Protein AF-A0A8T2LCC9-F1 (afdb_monomer_lite)

Foldseek 3Di:
DDDDDDDDDPDDPDDDPPVLPVLLVVLVVLLVFDAQQAFLFDQPPATAGSVQLCCLPDQHAHDQSLLQRLLSVLQVVFPAHEAEDRAVCLQCLLQLNCPVVLPPDDDPGQWYWYWHDPPRATWIWIGGNVVLETATGGLQPPSVVSQVSNSVSVLVSCVSNVHPCSPPPHHYDYADADHADDRHQRSLLSSQQSNCCSVPVHRHPQDRDPVSSNVSSSVSSSSRSVNRPCSLCAARQPRDNDDDPVDPDFDWDAAPPPRGIHGPVSCVVPPDPDVHDHRPSRVRRD

Secondary structure (DSSP, 8-state):
---------S---S---GGGHHHHHHHHHHHHSPP---EEEEETTEEEEHHHHHTTSTTPPPPHHHHHHHHHHHHHH-SS-EEE--HHHHHHHHHT-GGGGTTPPPP--SEEEEEEESSS-EEEEEEETTTTEEEEE-TTS-GGGTHHHHHHHHHHHHHHTT-GGGGS--EEEE---PPP-SSS-HHHHHHHHHHHHHHHS--TT---SHHHHHHHHHHHHHHHHH--TTGGGS-TTT--SSS-TT-SS--EEE-TTT--EEEHHHHHTSS---S----HHHHHT-

Organism: Astyanax mexicanus (NCBI:txid7994)

InterPro domains:
  IPR001965 Zinc finger, PHD-type [SM00249] (234-283)
  IPR003653 Ulp1 protease family, C-terminal catalytic domain [PF02902] (95-207)
  IPR003653 Ulp1 protease family, C-terminal catalytic domain [PS50600] (46-197)
  IPR011011 Zinc finger, FYVE/PHD-type [SSF57903] (229-284)
  IPR013083 Zinc finger, RING/FYVE/PHD-type [G3DSA:3.30.40.10] (227-286)
  IPR019787 Zinc finger, PHD-finger [PF00628] (235-282)
  IPR019787 Zinc finger, PHD-finger [PS50016] (232-285)
  IPR038765 Papain-like cysteine peptidase superfamily [SSF54001] (29-226)

Sequence (286 aa):
MYGREAVFPSEVPVEVPVMLRSGLWSVMRLWSSKDNNQVEAVAGPYKLYDSSFRTLQGTEWVADEVIDAYLNHLIEQHKTPVYQLCAVVASSLAAGQFRCLRKMKFPVEDTWLCPVNTGGHWILVIVSMSRKILSIIDPMGNEGLYERKILRNWRNFLKMIGHQDHSAEWRTTVLKHNPQQDASSCGVLVLKFAEDFLSTGAIDNVQTTQAAISTARMGIACSLLERKGNAEDYCTVCSMLEGDGDKSMTEMVQCDVCSRWAHFECVQYSKEISANYHCRKCTVNK

Radius of gyration: 21.63 Å; chains: 1; bounding box: 61×33×60 Å

pLDDT: mean 88.19, std 16.66, range [25.8, 98.81]

Structure (mmCIF, N/CA/C/O backbone):
data_AF-A0A8T2LCC9-F1
#
_entry.id   AF-A0A8T2LCC9-F1
#
loop_
_atom_site.group_PDB
_atom_site.id
_atom_site.type_symbol
_atom_site.label_atom_id
_atom_site.label_alt_id
_atom_site.label_comp_id
_atom_site.label_asym_id
_atom_site.label_entity_id
_atom_site.label_seq_id
_atom_site.pdbx_PDB_ins_code
_atom_site.Cartn_x
_atom_site.Cartn_y
_atom_site.Cartn_z
_atom_site.occupancy
_atom_site.B_iso_or_equiv
_atom_site.auth_seq_id
_atom_site.auth_comp_id
_atom_site.auth_asym_id
_atom_site.auth_atom_id
_atom_site.pdbx_PDB_model_num
ATOM 1 N N . MET A 1 1 ? 34.822 16.555 -18.503 1.00 31.45 1 MET A N 1
ATOM 2 C CA . MET A 1 1 ? 34.393 15.145 -18.425 1.00 31.45 1 MET A CA 1
ATOM 3 C C . MET A 1 1 ? 34.442 14.745 -16.962 1.00 31.45 1 MET A C 1
ATOM 5 O O . MET A 1 1 ? 35.531 14.676 -16.419 1.00 31.45 1 MET A O 1
ATOM 9 N N . TYR A 1 2 ? 33.294 14.594 -16.304 1.00 26.86 2 TYR A N 1
ATOM 10 C CA . TYR A 1 2 ? 33.230 14.143 -14.911 1.00 26.86 2 TYR A CA 1
ATOM 11 C C . TYR A 1 2 ? 32.610 12.749 -14.908 1.00 26.86 2 TYR A C 1
ATOM 13 O O . TYR A 1 2 ? 31.389 12.609 -14.935 1.00 26.86 2 TYR A O 1
ATOM 21 N N . GLY A 1 3 ? 33.462 11.726 -14.961 1.00 25.80 3 GLY A N 1
ATOM 22 C CA . GLY A 1 3 ? 33.053 10.352 -14.699 1.00 25.80 3 GLY A CA 1
ATOM 23 C C . GLY A 1 3 ? 32.785 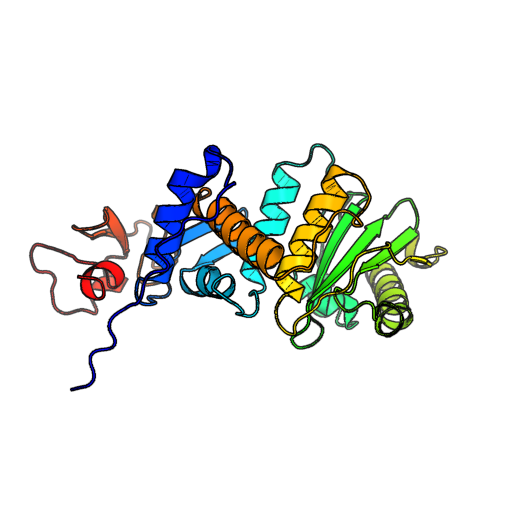10.208 -13.206 1.00 25.80 3 GLY A C 1
ATOM 24 O O . GLY A 1 3 ? 33.680 10.434 -12.398 1.00 25.80 3 GLY A O 1
ATOM 25 N N . ARG A 1 4 ? 31.543 9.889 -12.834 1.00 28.75 4 ARG A N 1
ATOM 26 C CA . ARG A 1 4 ? 31.243 9.365 -11.501 1.00 28.75 4 ARG A CA 1
ATOM 27 C C . ARG A 1 4 ? 31.486 7.864 -11.563 1.00 28.75 4 ARG A C 1
ATOM 29 O O . ARG A 1 4 ? 30.707 7.151 -12.189 1.00 28.75 4 ARG A O 1
ATOM 36 N N . GLU A 1 5 ? 32.571 7.405 -10.958 1.00 27.59 5 GLU A N 1
ATOM 37 C CA . GLU A 1 5 ? 32.729 5.990 -10.638 1.00 27.59 5 GLU A CA 1
ATOM 38 C C . GLU A 1 5 ? 31.689 5.621 -9.575 1.00 27.59 5 GLU A C 1
ATOM 40 O O . GLU A 1 5 ? 31.542 6.301 -8.557 1.00 27.59 5 GLU A O 1
ATOM 45 N N . ALA A 1 6 ? 30.915 4.572 -9.846 1.00 29.41 6 ALA A N 1
ATOM 46 C CA . ALA A 1 6 ? 30.011 3.992 -8.870 1.00 29.41 6 ALA A CA 1
ATOM 47 C C . ALA A 1 6 ? 30.849 3.274 -7.804 1.00 29.41 6 ALA A C 1
ATOM 49 O O . ALA A 1 6 ? 31.467 2.247 -8.077 1.00 29.41 6 ALA A O 1
ATOM 50 N N . VAL A 1 7 ? 30.876 3.821 -6.591 1.00 30.88 7 VAL A N 1
ATOM 51 C CA . VAL A 1 7 ? 31.430 3.134 -5.423 1.00 30.88 7 VAL A CA 1
ATOM 52 C C . VAL A 1 7 ? 30.354 2.183 -4.904 1.00 30.88 7 VAL A C 1
ATOM 54 O O . VAL A 1 7 ? 29.338 2.615 -4.361 1.00 30.88 7 VAL A O 1
ATOM 57 N N . PHE A 1 8 ? 30.555 0.885 -5.114 1.00 37.25 8 PHE A N 1
ATOM 58 C CA . PHE A 1 8 ? 29.717 -0.162 -4.533 1.00 37.25 8 PHE A CA 1
ATOM 59 C C . PHE A 1 8 ? 30.124 -0.386 -3.068 1.00 37.25 8 PHE A C 1
ATOM 61 O O . PHE A 1 8 ? 31.319 -0.524 -2.801 1.00 37.25 8 PHE A O 1
ATOM 68 N N . PRO A 1 9 ? 29.183 -0.483 -2.112 1.00 38.22 9 PRO A N 1
ATOM 69 C CA . PRO A 1 9 ? 29.488 -1.046 -0.804 1.00 38.22 9 PRO A CA 1
ATOM 70 C C . PRO A 1 9 ? 29.875 -2.518 -0.995 1.00 38.22 9 PRO A C 1
ATOM 72 O O . PRO A 1 9 ? 29.084 -3.309 -1.505 1.00 38.22 9 PRO A O 1
ATOM 75 N N . SER A 1 10 ? 31.096 -2.882 -0.610 1.00 42.25 10 SER A N 1
ATOM 76 C CA . SER A 1 10 ? 31.659 -4.234 -0.740 1.00 42.25 10 SER A CA 1
ATOM 77 C C . SER A 1 10 ? 31.074 -5.255 0.240 1.00 42.25 10 SER A C 1
ATOM 79 O O . SER A 1 10 ? 31.538 -6.390 0.291 1.00 42.25 10 SER A O 1
ATOM 81 N N . GLU A 1 11 ? 30.073 -4.879 1.032 1.00 39.38 11 GLU A N 1
ATOM 82 C CA . GLU A 1 11 ? 29.575 -5.702 2.126 1.00 39.38 11 GLU A CA 1
ATOM 83 C C . GLU A 1 11 ? 28.061 -5.866 2.010 1.00 39.38 11 GLU A C 1
ATOM 85 O O . GLU A 1 11 ? 27.271 -4.961 2.278 1.00 39.38 11 GLU A O 1
ATOM 90 N N . VAL A 1 12 ? 27.662 -7.061 1.570 1.00 45.75 12 VAL A N 1
ATOM 91 C CA . VAL A 1 12 ? 26.305 -7.576 1.757 1.00 45.75 12 VAL A CA 1
ATOM 92 C C . VAL A 1 12 ? 26.066 -7.644 3.271 1.00 45.75 12 VAL A C 1
ATOM 94 O O . VAL A 1 12 ? 26.885 -8.262 3.955 1.00 45.75 12 VAL A O 1
ATOM 97 N N . PRO A 1 13 ? 24.989 -7.049 3.817 1.00 40.25 13 PRO A N 1
ATOM 98 C CA . PRO A 1 13 ? 24.695 -7.139 5.241 1.00 40.25 13 PRO A CA 1
ATOM 99 C C . PRO A 1 13 ? 24.649 -8.602 5.688 1.00 40.25 13 PRO A C 1
ATOM 101 O O . PRO A 1 13 ? 23.951 -9.435 5.102 1.00 40.25 13 PRO A O 1
ATOM 104 N N . VAL A 1 14 ? 25.446 -8.916 6.705 1.00 43.28 14 VAL A N 1
ATOM 105 C CA . VAL A 1 14 ? 25.515 -10.239 7.318 1.00 43.28 14 VAL A CA 1
ATOM 106 C C . VAL A 1 14 ? 24.201 -10.440 8.073 1.00 43.28 14 VAL A C 1
ATOM 108 O O . VAL A 1 14 ? 23.954 -9.727 9.035 1.00 43.28 14 VAL A O 1
ATOM 111 N N . GLU A 1 15 ? 23.381 -11.376 7.582 1.00 40.41 15 GLU A N 1
ATOM 112 C CA . GLU A 1 15 ? 22.015 -11.751 8.020 1.00 40.41 15 GLU A CA 1
ATOM 113 C C . GLU A 1 15 ? 20.871 -11.269 7.113 1.00 40.41 15 GLU A C 1
ATOM 115 O O . GLU A 1 15 ? 19.874 -10.701 7.547 1.00 40.41 15 GLU A O 1
ATOM 120 N N . VAL A 1 16 ? 20.959 -11.599 5.823 1.00 43.53 16 VAL A N 1
ATOM 121 C CA . VAL A 1 16 ? 19.764 -11.702 4.975 1.00 43.53 16 VAL A CA 1
ATOM 122 C C . VAL A 1 16 ? 19.372 -13.188 4.888 1.00 43.53 16 VAL A C 1
ATOM 124 O O . VAL A 1 16 ? 20.213 -13.996 4.470 1.00 43.53 16 VAL A O 1
ATOM 127 N N . PRO A 1 17 ? 18.140 -13.590 5.271 1.00 43.12 17 PRO A N 1
ATOM 128 C CA . PRO A 1 17 ? 17.669 -14.967 5.124 1.00 43.12 17 PRO A CA 1
ATOM 129 C C . PRO A 1 17 ? 17.911 -15.494 3.705 1.00 43.12 17 PRO A C 1
ATOM 131 O O . PRO A 1 17 ? 17.713 -14.782 2.723 1.00 43.12 17 PRO A O 1
ATOM 134 N N . VAL A 1 18 ? 18.327 -16.758 3.582 1.00 45.56 18 VAL A N 1
ATOM 135 C CA . VAL A 1 18 ? 18.757 -17.380 2.311 1.00 45.56 18 VAL A CA 1
ATOM 136 C C . VAL A 1 18 ? 17.704 -17.263 1.191 1.00 45.56 18 VAL A C 1
ATOM 138 O O . VAL A 1 18 ? 18.077 -17.186 0.021 1.00 45.56 18 VAL A O 1
ATOM 141 N N . MET A 1 19 ? 16.415 -17.156 1.538 1.00 44.53 19 MET A N 1
ATOM 142 C CA . MET A 1 19 ? 15.302 -16.952 0.598 1.00 44.53 19 MET A CA 1
ATOM 143 C C . MET A 1 19 ? 15.358 -15.634 -0.199 1.00 44.53 19 MET A C 1
ATOM 145 O O . MET A 1 19 ? 14.813 -15.583 -1.291 1.00 44.53 19 MET A O 1
ATOM 149 N N . LEU A 1 20 ? 16.074 -14.607 0.268 1.00 53.62 20 LEU A N 1
ATOM 150 C CA . LEU A 1 20 ? 16.120 -13.273 -0.358 1.00 53.62 20 LEU A CA 1
ATOM 151 C C . LEU A 1 20 ? 17.244 -13.088 -1.392 1.00 53.62 20 LEU A C 1
ATOM 153 O O . LEU A 1 20 ? 17.350 -12.029 -2.008 1.00 53.62 20 LEU A O 1
ATOM 157 N N . ARG A 1 21 ? 18.117 -14.084 -1.604 1.00 59.78 21 ARG A N 1
ATOM 158 C CA . ARG A 1 21 ? 19.315 -13.894 -2.447 1.00 59.78 21 ARG A CA 1
ATOM 159 C C . ARG A 1 21 ? 18.997 -13.652 -3.924 1.00 59.78 21 ARG A C 1
ATOM 161 O O . ARG A 1 21 ? 19.745 -12.931 -4.575 1.00 59.78 21 ARG A O 1
ATOM 168 N N . SER A 1 22 ? 17.922 -14.235 -4.459 1.00 61.78 22 SER A N 1
ATOM 169 C CA . SER A 1 22 ? 17.546 -14.059 -5.873 1.00 61.78 22 SER A CA 1
ATOM 170 C C . SER A 1 22 ? 16.792 -12.743 -6.127 1.00 61.78 22 SER A C 1
ATOM 172 O O . SER A 1 22 ? 17.094 -12.037 -7.098 1.00 61.78 22 SER A O 1
ATOM 174 N N . GLY A 1 23 ? 15.896 -12.355 -5.210 1.00 79.12 23 GLY A N 1
ATOM 175 C CA . GLY A 1 23 ? 15.224 -11.056 -5.215 1.00 79.12 23 GLY A CA 1
ATOM 176 C C . GLY A 1 23 ? 16.202 -9.888 -5.078 1.00 79.12 23 GLY A C 1
ATOM 177 O O . GLY A 1 23 ? 16.089 -8.914 -5.822 1.00 79.12 23 GLY A O 1
ATOM 178 N N . LEU A 1 24 ? 17.232 -10.026 -4.231 1.00 86.88 24 LEU A N 1
ATOM 179 C CA . LEU A 1 24 ? 18.236 -8.983 -3.987 1.00 86.88 24 LEU A CA 1
ATOM 180 C C . LEU A 1 24 ? 18.914 -8.514 -5.282 1.00 86.88 24 LEU A C 1
ATOM 182 O O . LEU A 1 24 ? 18.925 -7.322 -5.583 1.00 86.88 24 LEU A O 1
ATOM 186 N N . TRP A 1 25 ? 19.445 -9.445 -6.080 1.00 88.31 25 TRP A N 1
ATOM 187 C CA . TRP A 1 25 ? 20.113 -9.104 -7.341 1.00 88.31 25 TRP A CA 1
ATOM 188 C C . TRP A 1 25 ? 19.163 -8.450 -8.341 1.00 88.31 25 TRP A C 1
ATOM 190 O O . TRP A 1 25 ? 19.559 -7.532 -9.060 1.00 88.31 25 TRP A O 1
ATOM 200 N N . SER A 1 26 ? 17.907 -8.896 -8.369 1.00 90.25 26 SER A N 1
ATOM 201 C CA . SER A 1 26 ? 16.882 -8.348 -9.257 1.00 90.25 26 SER A CA 1
ATOM 202 C C . SER A 1 26 ? 16.539 -6.904 -8.885 1.00 90.25 26 SER A C 1
ATOM 204 O O . SER A 1 26 ? 16.520 -6.039 -9.760 1.00 90.25 26 SER A O 1
ATOM 206 N N . VAL A 1 27 ? 16.367 -6.618 -7.590 1.00 93.62 27 VAL A N 1
ATOM 207 C CA . VAL A 1 27 ? 16.122 -5.262 -7.077 1.00 93.62 27 VAL A CA 1
ATOM 208 C C . VAL A 1 27 ? 17.334 -4.360 -7.304 1.00 93.62 27 VAL A C 1
ATOM 210 O O . VAL A 1 27 ? 17.188 -3.256 -7.825 1.00 93.62 27 VAL A O 1
ATOM 213 N N . MET A 1 28 ? 18.547 -4.829 -6.995 1.00 92.31 28 MET A N 1
ATOM 214 C CA . MET A 1 28 ? 19.772 -4.053 -7.220 1.00 92.31 28 MET A CA 1
ATOM 215 C C . MET A 1 28 ? 19.962 -3.709 -8.701 1.00 92.31 28 MET A C 1
ATOM 217 O O . MET A 1 28 ? 20.316 -2.577 -9.030 1.00 92.31 28 MET A O 1
ATOM 221 N N . ARG A 1 29 ? 19.686 -4.660 -9.604 1.00 90.81 29 ARG A N 1
ATOM 222 C CA . ARG A 1 29 ? 19.717 -4.427 -11.053 1.00 90.81 29 ARG A CA 1
ATOM 223 C C . ARG A 1 29 ? 18.647 -3.429 -11.491 1.00 90.81 29 ARG A C 1
ATOM 225 O O . ARG A 1 29 ? 18.904 -2.607 -12.369 1.00 90.81 29 ARG A O 1
ATOM 232 N N . LEU A 1 30 ? 17.453 -3.497 -10.907 1.00 91.44 30 LEU A N 1
ATOM 233 C CA . LEU A 1 30 ? 16.374 -2.561 -11.209 1.00 91.44 30 LEU A CA 1
ATOM 234 C C . LEU A 1 30 ? 16.751 -1.131 -10.800 1.00 91.44 30 LEU A C 1
ATOM 236 O O . LEU A 1 30 ? 16.614 -0.209 -11.601 1.00 91.44 30 LEU A O 1
ATOM 240 N N . TRP A 1 31 ? 17.296 -0.958 -9.595 1.00 93.44 31 TRP A N 1
ATOM 241 C CA . TRP A 1 31 ? 17.722 0.339 -9.068 1.00 93.44 31 TRP A CA 1
ATOM 242 C C . TRP A 1 31 ? 18.950 0.930 -9.767 1.00 93.44 31 TRP A C 1
ATOM 244 O O . TRP A 1 31 ? 19.081 2.151 -9.823 1.00 93.44 31 TRP A O 1
ATOM 254 N N . SER A 1 32 ? 19.846 0.102 -10.313 1.00 90.88 32 SER A N 1
ATOM 255 C CA . SER A 1 32 ? 20.984 0.586 -11.107 1.00 90.88 32 SER A CA 1
ATOM 256 C C . SER A 1 32 ? 20.611 0.938 -12.550 1.00 90.88 32 SER A C 1
ATOM 258 O O . SER A 1 32 ? 21.338 1.680 -13.212 1.00 90.88 32 SER A O 1
ATOM 260 N N . SER A 1 33 ? 19.477 0.432 -13.040 1.00 88.38 33 SER A N 1
ATOM 261 C CA . SER A 1 33 ? 18.976 0.714 -14.384 1.00 88.38 33 SER A CA 1
ATOM 262 C C . SER A 1 33 ? 18.294 2.082 -14.451 1.00 88.38 33 SER A C 1
ATOM 264 O O . SER A 1 33 ? 17.651 2.536 -13.501 1.00 88.38 33 SER A O 1
ATOM 266 N N . LYS A 1 34 ? 18.373 2.732 -15.614 1.00 86.69 34 LYS A N 1
ATOM 267 C CA . LYS A 1 34 ? 17.652 3.979 -15.894 1.00 86.69 34 LYS A CA 1
ATOM 268 C C . LYS A 1 34 ? 16.144 3.765 -15.916 1.00 86.69 34 LYS A C 1
ATOM 270 O O . LYS A 1 34 ? 15.654 2.748 -16.425 1.00 86.69 34 LYS A O 1
ATOM 275 N N . ASP A 1 35 ? 15.441 4.780 -15.421 1.00 83.19 35 ASP A N 1
ATOM 276 C CA . ASP A 1 35 ? 13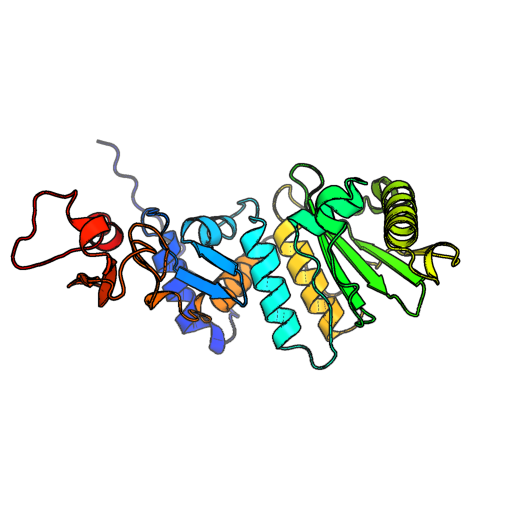.986 4.805 -15.397 1.00 83.19 35 ASP A CA 1
ATOM 277 C C . ASP A 1 35 ? 13.399 4.784 -16.808 1.00 83.19 35 ASP A C 1
ATOM 279 O O . ASP A 1 35 ? 13.890 5.470 -17.713 1.00 83.19 35 ASP A O 1
ATOM 283 N N . ASN A 1 36 ? 12.381 3.959 -17.008 1.00 82.81 36 ASN A N 1
ATOM 284 C CA . ASN A 1 36 ? 11.667 3.861 -18.274 1.00 82.81 36 ASN A CA 1
ATOM 285 C C . ASN A 1 36 ? 10.145 3.696 -18.115 1.00 82.81 36 ASN A C 1
ATOM 287 O O . ASN A 1 36 ? 9.470 3.509 -19.127 1.00 82.81 36 ASN A O 1
ATOM 291 N N . ASN A 1 37 ? 9.621 3.853 -16.896 1.00 82.50 37 ASN A N 1
ATOM 292 C CA . ASN A 1 37 ? 8.211 3.742 -16.527 1.00 82.50 37 ASN A CA 1
ATOM 293 C C . ASN A 1 37 ? 7.526 2.441 -17.001 1.00 82.50 37 ASN A C 1
ATOM 295 O O . ASN A 1 37 ? 6.365 2.448 -17.422 1.00 82.50 37 ASN A O 1
ATOM 299 N N . GLN A 1 38 ? 8.255 1.325 -16.963 1.00 87.81 38 GLN A N 1
ATOM 300 C CA . GLN A 1 38 ? 7.768 -0.007 -17.323 1.00 87.81 38 GLN A CA 1
ATOM 301 C C . GLN A 1 38 ? 7.171 -0.708 -16.101 1.00 87.81 38 GLN A C 1
ATOM 303 O O . GLN A 1 38 ? 7.677 -0.582 -14.991 1.00 87.81 38 GLN A O 1
ATOM 308 N N . VAL A 1 39 ? 6.116 -1.502 -16.317 1.00 93.69 39 VAL A N 1
ATOM 309 C CA . VAL A 1 39 ? 5.551 -2.387 -15.285 1.00 93.69 39 VAL A CA 1
ATOM 310 C C . VAL A 1 39 ? 6.509 -3.549 -15.003 1.00 93.69 39 VAL A C 1
ATOM 312 O O . VAL A 1 39 ? 6.740 -4.403 -15.870 1.00 93.69 39 VAL A O 1
ATOM 315 N N . GLU A 1 40 ? 7.027 -3.593 -13.779 1.00 93.62 40 GLU A N 1
ATOM 316 C CA . GLU A 1 40 ? 7.970 -4.610 -13.296 1.00 93.62 40 GLU A CA 1
ATOM 317 C C . GLU A 1 40 ? 7.277 -5.709 -12.483 1.00 93.62 40 GLU A C 1
ATOM 319 O O . GLU A 1 40 ? 7.710 -6.859 -12.518 1.00 93.62 40 GLU A O 1
ATOM 324 N N . ALA A 1 41 ? 6.190 -5.374 -11.783 1.00 95.12 41 ALA A N 1
ATOM 325 C CA . ALA A 1 41 ? 5.412 -6.321 -10.990 1.00 95.12 41 ALA A CA 1
ATOM 326 C C . ALA A 1 41 ? 3.930 -5.933 -10.937 1.00 95.12 41 ALA A C 1
ATOM 328 O O . ALA A 1 41 ? 3.565 -4.773 -11.147 1.00 95.12 41 ALA A O 1
ATOM 329 N N . VAL A 1 42 ? 3.079 -6.913 -10.636 1.00 94.44 42 VAL A N 1
ATOM 330 C CA . VAL A 1 42 ? 1.647 -6.709 -10.392 1.00 94.44 42 VAL A CA 1
ATOM 331 C C . VAL A 1 42 ? 1.254 -7.491 -9.144 1.00 94.44 42 VAL A C 1
ATOM 333 O O . VAL A 1 42 ? 1.331 -8.719 -9.135 1.00 94.44 42 VAL A O 1
ATOM 336 N N . ALA A 1 43 ? 0.830 -6.779 -8.099 1.00 91.69 43 ALA A N 1
ATOM 337 C CA . ALA A 1 43 ? 0.357 -7.360 -6.843 1.00 91.69 43 ALA A CA 1
ATOM 338 C C . ALA A 1 43 ? -1.133 -7.044 -6.671 1.00 91.69 43 ALA A C 1
ATOM 340 O O . ALA A 1 43 ? -1.514 -5.879 -6.535 1.00 91.69 43 ALA A O 1
ATOM 341 N N . GLY A 1 44 ? -1.985 -8.068 -6.744 1.00 89.75 44 GLY A N 1
ATOM 342 C CA . GLY A 1 44 ? -3.434 -7.884 -6.798 1.00 89.75 44 GLY A CA 1
ATOM 343 C C . GLY A 1 44 ? -3.832 -6.931 -7.941 1.00 89.75 44 GLY A C 1
ATOM 344 O O . GLY A 1 44 ? -3.478 -7.188 -9.093 1.00 89.75 44 GLY A O 1
ATOM 345 N N . PRO A 1 45 ? -4.549 -5.824 -7.668 1.00 92.00 45 PRO A N 1
ATOM 346 C CA . PRO A 1 45 ? -4.917 -4.834 -8.682 1.00 92.00 45 PRO A CA 1
ATOM 347 C C . PRO A 1 45 ? -3.831 -3.774 -8.956 1.00 92.00 45 PRO A C 1
ATOM 349 O O . PRO A 1 45 ? -4.045 -2.886 -9.784 1.00 92.00 45 PRO A O 1
ATOM 352 N N . TYR A 1 46 ? -2.695 -3.812 -8.253 1.00 95.19 46 TYR A N 1
ATOM 353 C CA . TYR A 1 46 ? -1.703 -2.738 -8.254 1.00 95.19 46 TYR A CA 1
ATOM 354 C C . TYR A 1 46 ? -0.552 -3.046 -9.210 1.00 95.19 46 TYR A C 1
ATOM 356 O O . TYR A 1 46 ? 0.186 -4.015 -9.027 1.00 95.19 46 TYR A O 1
ATOM 364 N N . LYS A 1 47 ? -0.382 -2.196 -10.228 1.00 95.12 47 LYS A N 1
ATOM 365 C CA . LYS A 1 47 ? 0.788 -2.223 -11.113 1.00 95.12 47 LYS A CA 1
ATOM 366 C C . LYS A 1 47 ? 1.922 -1.451 -10.457 1.00 95.12 47 LYS A C 1
ATOM 368 O O . LYS A 1 47 ? 1.735 -0.296 -10.084 1.00 95.12 47 LYS A O 1
ATOM 373 N N . LEU A 1 48 ? 3.089 -2.073 -10.376 1.00 96.62 48 LEU A N 1
ATOM 374 C CA . LEU A 1 48 ? 4.301 -1.452 -9.868 1.00 96.62 48 LEU A CA 1
ATOM 375 C C . LEU A 1 48 ? 5.260 -1.201 -11.018 1.00 96.62 48 LEU A C 1
ATOM 377 O O . LEU A 1 48 ? 5.627 -2.117 -11.762 1.00 96.62 48 LEU A O 1
ATOM 381 N N . TYR A 1 49 ? 5.660 0.056 -11.140 1.00 94.69 49 TYR A N 1
ATOM 382 C CA . TYR A 1 49 ? 6.603 0.507 -12.145 1.00 94.69 49 TYR A CA 1
ATOM 383 C C . TYR A 1 49 ? 8.009 0.508 -11.569 1.00 94.69 49 TYR A C 1
ATOM 385 O O . TYR A 1 49 ? 8.208 0.494 -10.352 1.00 94.69 49 TYR A O 1
ATOM 393 N N . ASP A 1 50 ? 9.009 0.585 -12.432 1.00 92.19 50 ASP A N 1
ATOM 394 C CA . ASP A 1 50 ? 10.383 0.763 -11.985 1.00 92.19 50 ASP A CA 1
ATOM 395 C C . ASP A 1 50 ? 10.557 2.029 -11.119 1.00 92.19 50 ASP A C 1
ATOM 397 O O . ASP A 1 50 ? 11.285 1.994 -10.125 1.00 92.19 50 ASP A O 1
ATOM 401 N N . SER A 1 51 ? 9.824 3.106 -11.421 1.00 94.25 51 SER A N 1
ATOM 402 C CA . SER A 1 51 ? 9.730 4.314 -10.589 1.00 94.25 51 SER A CA 1
ATOM 403 C C . SER A 1 51 ? 9.136 4.034 -9.201 1.00 94.25 51 SER A C 1
ATOM 405 O O . SER A 1 51 ? 9.684 4.503 -8.201 1.00 94.25 51 SER A O 1
ATOM 407 N N . SER A 1 52 ? 8.102 3.189 -9.106 1.00 96.38 52 SER A N 1
ATOM 408 C CA . SER A 1 52 ? 7.523 2.743 -7.832 1.00 96.38 52 SER A CA 1
ATOM 409 C C . SER A 1 52 ? 8.586 2.068 -6.959 1.00 96.38 52 SER A C 1
ATOM 411 O O . SER A 1 52 ? 8.768 2.438 -5.798 1.00 96.38 52 SER A O 1
ATOM 413 N N . PHE A 1 53 ? 9.377 1.145 -7.520 1.00 95.94 53 PHE A N 1
ATOM 414 C CA . PHE A 1 53 ? 10.458 0.476 -6.781 1.00 95.94 53 PHE A CA 1
ATOM 415 C C . PHE A 1 53 ? 11.567 1.432 -6.328 1.00 95.94 53 PHE A C 1
ATOM 417 O O . PHE A 1 53 ? 12.186 1.183 -5.291 1.00 95.94 53 PHE A O 1
ATOM 424 N N . ARG A 1 54 ? 11.834 2.528 -7.052 1.00 95.62 54 ARG A N 1
ATOM 425 C CA . ARG A 1 54 ? 12.827 3.533 -6.628 1.00 95.62 54 ARG A CA 1
ATOM 426 C C . ARG A 1 54 ? 12.412 4.283 -5.368 1.00 95.62 54 ARG A C 1
ATOM 428 O O . ARG A 1 54 ? 13.286 4.692 -4.616 1.00 95.62 54 ARG A O 1
ATOM 435 N N . THR A 1 55 ? 11.120 4.365 -5.058 1.00 97.19 55 THR A N 1
ATOM 436 C CA . THR A 1 55 ? 10.659 4.965 -3.790 1.00 97.19 55 THR A CA 1
ATOM 437 C C . THR A 1 55 ? 11.058 4.166 -2.542 1.00 97.19 55 THR A C 1
ATOM 439 O O . THR A 1 55 ? 11.037 4.679 -1.423 1.00 97.19 55 THR A O 1
ATOM 442 N N . LEU A 1 56 ? 11.489 2.912 -2.726 1.00 97.50 56 LEU A N 1
ATOM 443 C CA . LEU A 1 56 ? 12.072 2.077 -1.677 1.00 97.50 56 LEU A CA 1
ATOM 444 C C . LEU A 1 56 ? 13.602 2.201 -1.598 1.00 97.50 56 LEU A C 1
ATOM 446 O O . LEU A 1 56 ? 14.192 1.691 -0.649 1.00 97.50 56 LEU A O 1
ATOM 450 N N . GLN A 1 57 ? 14.261 2.878 -2.540 1.00 95.25 57 GLN A N 1
ATOM 451 C CA . GLN A 1 57 ? 15.714 3.019 -2.551 1.00 95.25 57 GLN A CA 1
ATOM 452 C C . GLN A 1 57 ? 16.171 4.093 -1.551 1.00 95.25 57 GLN A C 1
ATOM 454 O O . GLN A 1 57 ? 15.633 5.195 -1.506 1.00 95.25 57 GLN A O 1
ATOM 459 N N . GLY A 1 58 ? 17.200 3.789 -0.753 1.00 93.19 58 GLY A N 1
ATOM 460 C CA . GLY A 1 58 ? 17.815 4.763 0.155 1.00 93.19 58 GLY A CA 1
ATOM 461 C C . GLY A 1 58 ? 16.819 5.369 1.149 1.00 93.19 58 GLY A C 1
ATOM 462 O O . GLY A 1 58 ? 16.230 4.652 1.954 1.00 93.19 58 GLY A O 1
ATOM 463 N N . THR A 1 59 ? 16.654 6.691 1.098 1.00 94.62 59 THR A N 1
ATOM 464 C CA . THR A 1 59 ? 15.778 7.484 1.981 1.00 94.62 59 THR A CA 1
ATOM 465 C C . THR A 1 59 ? 14.606 8.118 1.226 1.00 94.62 59 THR A C 1
ATOM 467 O O . THR A 1 59 ? 14.072 9.139 1.652 1.00 94.62 59 THR A O 1
ATOM 470 N N . GLU A 1 60 ? 14.224 7.559 0.076 1.00 96.94 60 GLU A N 1
ATOM 471 C CA . GLU A 1 60 ? 13.099 8.069 -0.709 1.00 96.94 60 GLU A CA 1
ATOM 472 C C . GLU A 1 60 ? 11.755 7.862 0.007 1.00 96.94 60 GLU A C 1
ATOM 474 O O . GLU A 1 60 ? 11.598 6.990 0.877 1.00 96.94 60 GLU A O 1
ATOM 479 N N . TRP A 1 61 ? 10.779 8.695 -0.356 1.00 97.00 61 TRP A N 1
ATOM 480 C CA . TRP A 1 61 ? 9.425 8.650 0.194 1.00 97.00 61 TRP A CA 1
ATOM 481 C C . TRP A 1 61 ? 8.593 7.621 -0.561 1.00 97.00 61 TRP A C 1
ATOM 483 O O . TRP A 1 61 ? 8.418 7.737 -1.770 1.00 97.00 61 TRP A O 1
ATOM 493 N N . VAL A 1 62 ? 8.068 6.631 0.162 1.00 98.12 62 VAL A N 1
ATOM 494 C CA . VAL A 1 62 ? 7.332 5.500 -0.420 1.00 98.12 62 VAL A CA 1
ATOM 495 C C . VAL A 1 62 ? 6.046 5.978 -1.103 1.00 98.12 62 VAL A C 1
ATOM 497 O O . VAL A 1 62 ? 5.242 6.682 -0.480 1.00 98.12 62 VAL A O 1
ATOM 500 N N . ALA A 1 63 ? 5.859 5.571 -2.361 1.00 97.50 63 ALA A N 1
ATOM 501 C CA . ALA A 1 63 ? 4.664 5.879 -3.143 1.00 97.50 63 ALA A CA 1
ATOM 502 C C . ALA A 1 63 ? 3.433 5.099 -2.662 1.00 97.50 63 ALA A C 1
ATOM 504 O O . ALA A 1 63 ? 3.542 4.018 -2.076 1.00 97.50 63 ALA A O 1
ATOM 505 N N . ASP A 1 64 ? 2.248 5.640 -2.922 1.00 97.50 64 ASP A N 1
ATOM 506 C CA . ASP A 1 64 ? 0.980 5.058 -2.495 1.00 97.50 64 ASP A CA 1
ATOM 507 C C . ASP A 1 64 ? 0.709 3.697 -3.143 1.00 97.50 64 ASP A C 1
ATOM 509 O O . ASP A 1 64 ? 0.270 2.786 -2.441 1.00 97.50 64 ASP A O 1
ATOM 513 N N . GLU A 1 65 ? 1.063 3.489 -4.417 1.00 97.19 65 GLU A N 1
ATOM 514 C CA . GLU A 1 65 ? 0.902 2.179 -5.055 1.00 97.19 65 GLU A CA 1
ATOM 515 C C . GLU A 1 65 ? 1.796 1.095 -4.436 1.00 97.19 65 GLU A C 1
ATOM 517 O O . GLU A 1 65 ? 1.411 -0.072 -4.415 1.00 97.19 65 GLU A O 1
ATOM 522 N N . VAL A 1 66 ? 2.959 1.462 -3.881 1.00 98.31 66 VAL A N 1
ATOM 523 C CA . VAL A 1 66 ? 3.841 0.526 -3.161 1.00 98.31 66 VAL A CA 1
ATOM 524 C C . VAL A 1 66 ? 3.236 0.154 -1.813 1.00 98.31 66 VAL A C 1
ATOM 526 O O . VAL A 1 66 ? 3.248 -1.023 -1.445 1.00 98.31 66 VAL A O 1
ATOM 529 N N . ILE A 1 67 ? 2.688 1.140 -1.091 1.00 98.69 67 ILE A N 1
ATOM 530 C CA . ILE A 1 67 ? 1.969 0.896 0.163 1.00 98.69 67 ILE A CA 1
ATOM 531 C C . ILE A 1 67 ? 0.813 -0.070 -0.094 1.00 98.69 67 ILE A C 1
ATOM 533 O O . ILE A 1 67 ? 0.694 -1.101 0.567 1.00 98.69 67 ILE A O 1
ATOM 537 N N . ASP A 1 68 ? -0.008 0.239 -1.094 1.00 98.50 68 ASP A N 1
ATOM 538 C CA . ASP A 1 68 ? -1.191 -0.544 -1.401 1.00 98.50 68 ASP A CA 1
ATOM 539 C C . ASP A 1 68 ? -0.857 -1.963 -1.885 1.00 98.50 68 ASP A C 1
ATOM 541 O O . ASP A 1 68 ? -1.468 -2.928 -1.419 1.00 98.50 68 ASP A O 1
ATOM 545 N N . ALA A 1 69 ? 0.140 -2.109 -2.761 1.00 98.12 69 ALA A N 1
ATOM 546 C CA . ALA A 1 69 ? 0.601 -3.404 -3.248 1.00 98.12 69 ALA A CA 1
ATOM 547 C C . ALA A 1 69 ? 1.140 -4.296 -2.121 1.00 98.12 69 ALA A C 1
ATOM 549 O O . ALA A 1 69 ? 0.840 -5.490 -2.076 1.00 98.12 69 ALA A O 1
ATOM 550 N N . TYR A 1 70 ? 1.926 -3.732 -1.198 1.00 98.31 70 TYR A N 1
ATOM 551 C CA . TYR A 1 70 ? 2.510 -4.519 -0.114 1.00 98.31 70 TYR A CA 1
ATOM 552 C C . TYR A 1 70 ? 1.475 -4.911 0.940 1.00 98.31 70 TYR A C 1
ATOM 554 O O . TYR A 1 70 ? 1.476 -6.053 1.393 1.00 98.31 70 TYR A O 1
ATOM 562 N N . LEU A 1 71 ? 0.541 -4.022 1.296 1.00 98.38 71 LEU A N 1
ATOM 563 C CA . LEU A 1 71 ? -0.558 -4.392 2.194 1.00 98.38 71 LEU A CA 1
ATOM 564 C C . LEU A 1 71 ? -1.428 -5.500 1.597 1.00 98.38 71 LEU A C 1
ATOM 566 O O . LEU A 1 71 ? -1.780 -6.442 2.304 1.00 98.38 71 LEU A O 1
ATOM 570 N N . ASN A 1 72 ? -1.714 -5.433 0.296 1.00 97.06 72 ASN A N 1
ATOM 571 C CA . ASN A 1 72 ? -2.463 -6.478 -0.389 1.00 97.06 72 ASN A CA 1
ATOM 572 C C . ASN A 1 72 ? -1.727 -7.819 -0.319 1.00 97.06 72 ASN A C 1
ATOM 574 O O . ASN A 1 72 ? -2.320 -8.832 0.045 1.00 97.06 72 ASN A O 1
ATOM 578 N N . HIS A 1 73 ? -0.417 -7.799 -0.568 1.00 95.19 73 HIS A N 1
ATOM 579 C CA . HIS A 1 73 ? 0.438 -8.969 -0.430 1.00 95.19 73 HIS A CA 1
ATOM 580 C C . HIS A 1 73 ? 0.376 -9.589 0.978 1.00 95.19 73 HIS A C 1
ATOM 582 O O . HIS A 1 73 ? 0.240 -10.811 1.087 1.00 95.19 73 HIS A O 1
ATOM 588 N N . LEU A 1 74 ? 0.451 -8.776 2.037 1.00 96.44 74 LEU A N 1
ATOM 589 C CA . LEU A 1 74 ? 0.351 -9.257 3.419 1.00 96.44 74 LEU A CA 1
ATOM 590 C C . LEU A 1 74 ? -1.020 -9.888 3.704 1.00 96.44 74 LEU A C 1
ATOM 592 O O . LEU A 1 74 ? -1.101 -10.945 4.328 1.00 96.44 74 LEU A O 1
ATOM 596 N N . ILE A 1 75 ? -2.097 -9.261 3.223 1.00 96.31 75 ILE A N 1
ATOM 597 C CA . ILE A 1 75 ? -3.473 -9.735 3.416 1.00 96.31 75 ILE A CA 1
ATOM 598 C C . ILE A 1 75 ? -3.704 -11.074 2.712 1.00 96.31 75 ILE A C 1
ATOM 600 O O . ILE A 1 75 ? -4.296 -11.967 3.309 1.00 96.31 75 ILE A O 1
ATOM 604 N N . GLU A 1 76 ? -3.198 -11.257 1.490 1.00 93.81 76 GLU A N 1
ATOM 605 C CA . GLU A 1 76 ? -3.302 -12.532 0.760 1.00 93.81 76 GLU A CA 1
ATOM 606 C C . GLU A 1 76 ? -2.639 -13.707 1.496 1.00 93.81 76 GLU A C 1
ATOM 608 O O . GLU A 1 76 ? -3.021 -14.860 1.302 1.00 93.81 76 GLU A O 1
ATOM 613 N N . GLN A 1 77 ? -1.629 -13.432 2.325 1.00 91.31 77 GLN A N 1
ATOM 614 C CA . GLN A 1 77 ? -0.938 -14.444 3.129 1.00 91.31 77 GLN A CA 1
ATOM 615 C C . GLN A 1 77 ? -1.568 -14.644 4.510 1.00 91.31 77 GLN A C 1
ATOM 617 O O . GLN A 1 77 ? -1.248 -15.616 5.203 1.00 91.31 77 GLN A O 1
ATOM 622 N N . HIS A 1 78 ? -2.450 -13.739 4.930 1.00 94.81 78 HIS A N 1
ATOM 623 C CA . HIS A 1 78 ? -3.069 -13.793 6.238 1.00 94.81 78 HIS A CA 1
ATOM 624 C C . HIS A 1 78 ? -4.264 -14.758 6.241 1.00 94.81 78 HIS A C 1
ATOM 626 O O . HIS A 1 78 ? -5.075 -14.798 5.321 1.00 94.81 78 HIS A O 1
ATOM 632 N N . LYS A 1 79 ? -4.378 -15.573 7.296 1.00 92.94 79 LYS A N 1
ATOM 633 C CA . LYS A 1 79 ? -5.418 -16.616 7.386 1.00 92.94 79 LYS A CA 1
ATOM 634 C C . LYS A 1 79 ? -6.815 -16.043 7.608 1.00 92.94 79 LYS A C 1
ATOM 636 O O . LYS A 1 79 ? -7.800 -16.645 7.187 1.00 92.94 79 LYS A O 1
ATOM 641 N N . THR A 1 80 ? -6.897 -14.927 8.321 1.00 93.44 80 THR A N 1
ATOM 642 C CA . THR A 1 80 ? -8.163 -14.268 8.636 1.00 93.44 80 THR A CA 1
ATOM 643 C C . THR A 1 80 ? -8.457 -13.220 7.564 1.00 93.44 80 THR A C 1
ATOM 645 O O . THR A 1 80 ? -7.554 -12.473 7.200 1.00 93.44 80 THR A O 1
ATOM 648 N N . PRO A 1 81 ? -9.693 -13.110 7.057 1.00 95.19 81 PRO A N 1
ATOM 649 C CA . PRO A 1 81 ? -10.043 -12.046 6.123 1.00 95.19 81 PRO A CA 1
ATOM 650 C C . PRO A 1 81 ? -9.813 -10.656 6.730 1.00 95.19 81 PRO A C 1
ATOM 652 O O . PRO A 1 81 ? -10.322 -10.342 7.808 1.00 95.19 81 PRO A O 1
ATOM 655 N N . VAL A 1 82 ? -9.054 -9.827 6.018 1.00 98.12 82 VAL A N 1
ATOM 656 C CA . VAL A 1 82 ? -8.764 -8.432 6.363 1.00 98.12 82 VAL A CA 1
ATOM 657 C C . VAL A 1 82 ? -9.109 -7.579 5.156 1.00 98.12 82 VAL A C 1
ATOM 659 O O . VAL A 1 82 ? -8.725 -7.899 4.033 1.00 98.12 82 VAL A O 1
ATOM 662 N N . TYR A 1 83 ? -9.832 -6.488 5.381 1.00 98.00 83 TYR A N 1
ATOM 663 C CA . TYR A 1 83 ? -10.160 -5.560 4.311 1.00 98.00 83 TYR A CA 1
ATOM 664 C C . TYR A 1 83 ? -9.073 -4.494 4.165 1.00 98.00 83 TYR A C 1
ATOM 666 O O . TYR A 1 83 ? -8.663 -3.872 5.142 1.00 98.00 83 TYR A O 1
ATOM 674 N N . GLN A 1 84 ? -8.633 -4.229 2.940 1.00 97.44 84 GLN A N 1
ATOM 675 C CA . GLN A 1 84 ? -7.779 -3.082 2.646 1.00 97.44 84 GLN A CA 1
ATOM 676 C C . GLN A 1 84 ? -8.610 -1.948 2.067 1.00 97.44 84 GLN A C 1
ATOM 678 O O . GLN A 1 84 ? -9.235 -2.098 1.016 1.00 97.44 84 GLN A O 1
ATOM 683 N N . LEU A 1 85 ? -8.547 -0.782 2.703 1.00 97.12 85 LEU A N 1
ATOM 684 C CA . LEU A 1 85 ? -8.997 0.454 2.081 1.00 97.12 85 LEU A CA 1
ATOM 685 C C . LEU A 1 85 ? -7.787 1.116 1.424 1.00 97.12 85 LEU A C 1
ATOM 687 O O . LEU A 1 85 ? -6.876 1.533 2.132 1.00 97.12 85 LEU A O 1
ATOM 691 N N . CYS A 1 86 ? -7.770 1.207 0.091 1.00 96.50 86 CYS A N 1
ATOM 692 C CA . CYS A 1 86 ? -6.602 1.732 -0.619 1.00 96.50 86 CYS A CA 1
ATOM 693 C C . CYS A 1 86 ? -6.236 3.153 -0.167 1.00 96.50 86 CYS A C 1
ATOM 695 O O . CYS A 1 86 ? -7.108 3.935 0.235 1.00 96.50 86 CYS A O 1
ATOM 697 N N . ALA A 1 87 ? -4.956 3.498 -0.260 1.00 97.88 87 ALA A N 1
ATOM 698 C CA . ALA A 1 87 ? -4.387 4.689 0.356 1.00 97.88 87 ALA A CA 1
ATOM 699 C C . ALA A 1 87 ? -5.107 5.991 -0.017 1.00 97.88 87 ALA A C 1
ATOM 701 O O . ALA A 1 87 ? -5.400 6.821 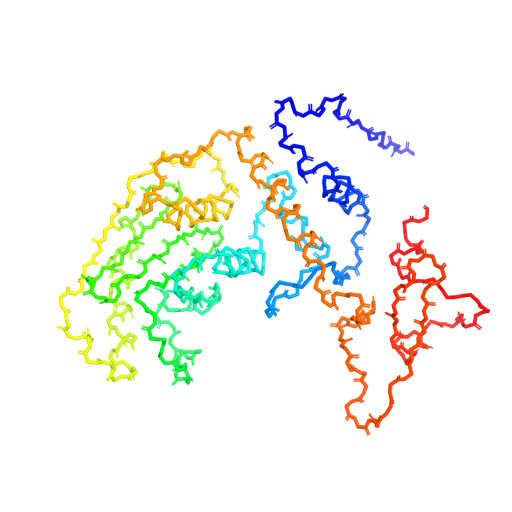0.850 1.00 97.88 87 ALA A O 1
ATOM 702 N N . VAL A 1 88 ? -5.478 6.160 -1.287 1.00 96.19 88 VAL A N 1
ATOM 703 C CA . VAL A 1 88 ? -6.220 7.339 -1.768 1.00 96.19 88 VAL A CA 1
ATOM 704 C C . VAL A 1 88 ? -7.596 7.449 -1.102 1.00 96.19 88 VAL A C 1
ATOM 706 O O . VAL A 1 88 ? -8.017 8.529 -0.670 1.00 96.19 88 VAL A O 1
ATOM 709 N N . VAL A 1 89 ? -8.314 6.330 -0.993 1.00 96.94 89 VAL A N 1
ATOM 710 C CA . VAL A 1 89 ? -9.666 6.296 -0.424 1.00 96.94 89 VAL A CA 1
ATOM 711 C C . VAL A 1 89 ? -9.618 6.421 1.098 1.00 96.94 89 VAL A C 1
ATOM 713 O O . VAL A 1 89 ? -10.412 7.174 1.665 1.00 96.94 89 VAL A O 1
ATOM 716 N N . ALA A 1 90 ? -8.669 5.760 1.759 1.00 98.19 90 ALA A N 1
ATOM 717 C CA . ALA A 1 90 ? -8.435 5.883 3.195 1.00 98.19 90 ALA A CA 1
ATOM 718 C C . ALA A 1 90 ? -8.064 7.320 3.588 1.00 98.19 90 ALA A C 1
ATOM 720 O O . ALA A 1 90 ? -8.650 7.880 4.519 1.00 98.19 90 ALA A O 1
ATOM 721 N N . SER A 1 91 ? -7.186 7.968 2.819 1.00 98.06 91 SER A N 1
ATOM 722 C CA . SER A 1 91 ? -6.830 9.380 3.010 1.00 98.06 91 SER A CA 1
ATOM 723 C C . SER A 1 91 ? -8.034 10.304 2.820 1.00 98.06 91 SER A C 1
ATOM 725 O O . SER A 1 91 ? -8.275 11.196 3.637 1.00 98.06 91 SER A O 1
ATOM 727 N N . SER A 1 92 ? -8.853 10.047 1.796 1.00 97.50 92 SER A N 1
ATOM 728 C CA . SER A 1 92 ? -10.096 10.790 1.556 1.00 97.50 92 SER A CA 1
ATOM 729 C C . SER A 1 92 ? -11.084 10.628 2.717 1.00 97.50 92 SER A C 1
ATOM 731 O O . SER A 1 92 ? -11.648 11.617 3.193 1.00 97.50 92 SER A O 1
ATOM 733 N N . LEU A 1 93 ? -11.248 9.409 3.245 1.00 97.75 93 LEU A N 1
ATOM 734 C CA . LEU A 1 93 ? -12.077 9.133 4.422 1.00 97.75 93 LEU A CA 1
ATOM 735 C C . LEU A 1 93 ? -11.578 9.922 5.635 1.00 97.75 93 LEU A C 1
ATOM 737 O O . LEU A 1 93 ? -12.344 10.680 6.235 1.00 97.75 93 LEU A O 1
ATOM 741 N N . ALA A 1 94 ? -10.292 9.792 5.968 1.00 97.62 94 ALA A N 1
ATOM 742 C CA . ALA A 1 94 ? -9.669 10.472 7.100 1.00 97.62 94 ALA A CA 1
ATOM 743 C C . ALA A 1 94 ? -9.758 12.004 6.980 1.00 97.62 94 ALA A C 1
ATOM 745 O O . ALA A 1 94 ? -9.923 12.707 7.983 1.00 97.62 94 ALA A O 1
ATOM 746 N N . ALA A 1 95 ? -9.732 12.542 5.758 1.00 96.94 95 ALA A N 1
ATOM 747 C CA . ALA A 1 95 ? -9.931 13.961 5.478 1.00 96.94 95 ALA A CA 1
ATOM 748 C C . ALA A 1 95 ? -11.401 14.420 5.556 1.00 96.94 95 ALA A C 1
ATOM 750 O O . ALA A 1 95 ? -11.643 15.620 5.689 1.00 96.94 95 ALA A O 1
ATOM 751 N N . GLY A 1 96 ? -12.373 13.501 5.539 1.00 96.88 96 GLY A N 1
ATOM 752 C CA . GLY A 1 96 ? -13.811 13.806 5.512 1.00 96.88 96 GLY A CA 1
ATOM 753 C C . GLY A 1 96 ? -14.364 14.030 4.100 1.00 96.88 96 GLY A C 1
ATOM 754 O O . GLY A 1 96 ? -15.401 14.667 3.924 1.00 96.88 96 GLY A O 1
ATOM 755 N N . GLN A 1 97 ? -13.660 13.538 3.081 1.00 96.00 97 GLN A N 1
ATOM 756 C CA . GLN A 1 97 ? -13.981 13.685 1.665 1.00 96.00 97 GLN A CA 1
ATOM 757 C C . GLN A 1 97 ? -14.644 12.407 1.137 1.00 96.00 97 GLN A C 1
ATOM 759 O O . GLN A 1 97 ? -14.010 11.523 0.574 1.00 96.00 97 GLN A O 1
ATOM 764 N N . PHE A 1 98 ? -15.962 12.296 1.294 1.00 93.88 98 PHE A N 1
ATOM 765 C CA . PHE A 1 98 ? -16.650 11.019 1.062 1.00 93.88 98 PHE A CA 1
ATOM 766 C C . PHE A 1 98 ? -17.080 10.739 -0.386 1.00 93.88 98 PHE A C 1
ATOM 768 O O . PHE A 1 98 ? -17.793 9.770 -0.645 1.00 93.88 98 PHE A O 1
ATOM 775 N N . ARG A 1 99 ? -16.691 11.573 -1.361 1.00 89.94 99 ARG A N 1
ATOM 776 C CA . ARG A 1 99 ? -17.174 11.449 -2.750 1.00 89.94 99 ARG A CA 1
ATOM 777 C C . ARG A 1 99 ? -16.817 10.094 -3.371 1.00 89.94 99 ARG A C 1
ATOM 779 O O . ARG A 1 99 ? -17.682 9.486 -3.996 1.00 89.94 99 ARG A O 1
ATOM 786 N N . CYS A 1 100 ? -15.593 9.613 -3.154 1.00 86.94 100 CYS A N 1
ATOM 787 C CA . CYS A 1 100 ? -15.113 8.316 -3.645 1.00 86.94 100 CYS A CA 1
ATOM 788 C C . CYS A 1 100 ? -15.724 7.110 -2.907 1.00 86.94 100 CYS A C 1
ATOM 790 O O . CYS A 1 100 ? -15.638 5.991 -3.396 1.00 86.94 100 CYS A O 1
ATOM 792 N N . LEU A 1 101 ? -16.381 7.332 -1.764 1.00 90.44 101 LEU A N 1
ATOM 793 C CA . LEU A 1 101 ? -16.922 6.285 -0.890 1.00 90.44 101 LEU A CA 1
ATOM 794 C C . LEU A 1 101 ? -18.423 6.034 -1.095 1.00 90.44 101 LEU A C 1
ATOM 796 O O . LEU A 1 101 ? -18.956 5.048 -0.601 1.00 90.44 101 LEU A O 1
ATOM 800 N N . ARG A 1 102 ? -19.129 6.896 -1.840 1.00 85.31 102 ARG A N 1
ATOM 801 C CA . ARG A 1 102 ? -20.600 6.827 -1.977 1.00 85.31 102 ARG A CA 1
ATOM 802 C C . ARG A 1 102 ? -21.125 5.528 -2.587 1.00 85.31 102 ARG A C 1
ATOM 804 O O . ARG A 1 102 ? -22.250 5.144 -2.298 1.00 85.31 102 ARG A O 1
ATOM 811 N N . LYS A 1 103 ? -20.346 4.904 -3.473 1.00 84.81 103 LYS A N 1
ATOM 812 C CA . LYS A 1 103 ? -20.700 3.647 -4.156 1.00 84.81 103 LYS A CA 1
ATOM 813 C C . LYS A 1 103 ? -19.906 2.453 -3.629 1.00 84.81 103 LYS A C 1
ATOM 815 O O . LYS A 1 103 ? -19.949 1.380 -4.226 1.00 84.81 103 LYS A O 1
ATOM 820 N N . MET A 1 104 ? -19.147 2.650 -2.555 1.00 87.62 104 MET A N 1
ATOM 821 C CA . MET A 1 104 ? -18.373 1.584 -1.947 1.00 87.62 104 MET A CA 1
ATOM 822 C C . MET A 1 104 ? -19.339 0.530 -1.401 1.00 87.62 104 MET A C 1
ATOM 824 O O . MET A 1 104 ? -20.252 0.853 -0.642 1.00 87.62 104 MET A O 1
ATOM 828 N N . LYS A 1 105 ? -19.139 -0.733 -1.786 1.00 89.56 105 LYS A N 1
ATOM 829 C CA . LYS A 1 105 ? -19.789 -1.849 -1.096 1.00 89.56 105 LYS A CA 1
ATOM 830 C C . LYS A 1 105 ? -19.156 -1.964 0.281 1.00 89.56 105 LYS A C 1
ATOM 832 O O . LYS A 1 105 ? -17.933 -2.032 0.368 1.00 89.56 105 LYS A O 1
ATOM 837 N N . PHE A 1 106 ? -19.976 -1.947 1.326 1.00 93.06 106 PHE A N 1
ATOM 838 C CA . PHE A 1 106 ? -19.459 -2.012 2.684 1.00 93.06 106 PHE A CA 1
ATOM 839 C C . PHE A 1 106 ? -18.806 -3.386 2.935 1.00 93.06 106 PHE A C 1
ATOM 841 O O . PHE A 1 106 ? -19.483 -4.398 2.738 1.00 93.06 106 PHE A O 1
ATOM 848 N N . PRO A 1 107 ? -17.519 -3.430 3.315 1.00 95.00 107 PRO A N 1
ATOM 849 C CA . PRO A 1 107 ? -16.806 -4.665 3.637 1.00 95.00 107 PRO A CA 1
ATOM 850 C C . PRO A 1 107 ? -17.442 -5.419 4.807 1.00 95.00 107 PRO A C 1
ATOM 852 O O . PRO A 1 107 ? -17.995 -4.806 5.722 1.00 95.00 107 PRO A O 1
ATOM 855 N N . VAL A 1 108 ? -17.350 -6.748 4.784 1.00 95.06 108 VAL A N 1
ATOM 856 C CA . VAL A 1 108 ? -17.879 -7.621 5.851 1.00 95.06 108 VAL A CA 1
ATOM 857 C C . VAL A 1 108 ? -16.816 -7.972 6.890 1.00 95.06 108 VAL A C 1
ATOM 859 O O . VAL A 1 108 ? -17.140 -8.444 7.977 1.00 95.06 108 VAL A O 1
ATOM 862 N N . GLU A 1 109 ? -15.550 -7.757 6.548 1.00 97.50 109 GLU A N 1
ATOM 863 C CA . GLU A 1 109 ? -14.392 -8.059 7.369 1.00 97.50 109 GLU A CA 1
ATOM 864 C C . GLU A 1 109 ? -14.366 -7.181 8.623 1.00 97.50 109 GLU A C 1
ATOM 866 O O . GLU A 1 109 ? -14.658 -5.982 8.584 1.00 97.50 109 GLU A O 1
ATOM 871 N N . ASP A 1 110 ? -13.971 -7.783 9.745 1.00 97.56 110 ASP A N 1
ATOM 872 C CA . ASP A 1 110 ? -13.878 -7.077 11.022 1.00 97.56 110 ASP A CA 1
ATOM 873 C C . ASP A 1 110 ? -12.725 -6.071 11.048 1.00 97.56 110 ASP A C 1
ATOM 875 O O . ASP A 1 110 ? -12.872 -4.959 11.556 1.00 97.56 110 ASP A O 1
ATOM 879 N N . THR A 1 111 ? -11.574 -6.495 10.525 1.00 98.50 111 THR A N 1
ATOM 880 C CA . THR A 1 111 ? -10.322 -5.743 10.574 1.00 98.50 111 THR A CA 1
ATOM 881 C C . THR A 1 111 ? -10.075 -5.061 9.243 1.00 98.50 111 THR A C 1
ATOM 883 O O . THR A 1 111 ? -10.074 -5.728 8.206 1.00 98.50 111 THR A O 1
ATOM 886 N N . TRP A 1 112 ? -9.880 -3.740 9.264 1.00 98.56 112 TRP A N 1
ATOM 887 C CA . TRP A 1 112 ? -9.512 -2.983 8.067 1.00 98.56 112 TRP A CA 1
ATOM 888 C C . TRP A 1 112 ? -8.137 -2.349 8.231 1.00 98.56 112 TRP A C 1
ATOM 890 O O . TRP A 1 112 ? -7.873 -1.724 9.259 1.00 98.56 112 TRP A O 1
ATOM 900 N N . LEU A 1 113 ? -7.300 -2.453 7.200 1.00 98.81 113 LEU A N 1
ATOM 901 C CA . LEU A 1 113 ? -6.050 -1.708 7.079 1.00 98.81 113 LEU A CA 1
ATOM 902 C C . LEU A 1 113 ? -6.269 -0.498 6.172 1.00 98.81 113 LEU A C 1
ATOM 904 O O . LEU A 1 113 ? -6.608 -0.638 4.995 1.00 98.81 113 LEU A O 1
ATOM 908 N N . CYS A 1 114 ? -6.077 0.691 6.738 1.00 98.69 114 CYS A N 1
ATOM 909 C CA . CYS A 1 114 ? -6.308 1.966 6.072 1.00 98.69 114 CYS A CA 1
ATOM 910 C C . CYS A 1 114 ? -5.029 2.822 6.153 1.00 98.69 114 CYS A C 1
ATOM 912 O O . CYS A 1 114 ? -4.875 3.584 7.115 1.00 98.69 114 CYS A O 1
ATOM 914 N N . PRO A 1 115 ? -4.091 2.710 5.195 1.00 98.62 115 PRO A N 1
ATOM 915 C CA . PRO A 1 115 ? -2.966 3.636 5.096 1.00 98.62 115 PRO A CA 1
ATOM 916 C C . PRO A 1 115 ? -3.471 5.041 4.748 1.00 98.62 115 PRO A C 1
ATOM 918 O O . PRO A 1 115 ? -4.239 5.228 3.808 1.00 98.62 115 PRO A O 1
ATOM 921 N N . VAL A 1 116 ? -3.054 6.048 5.507 1.00 98.62 116 VAL A N 1
ATOM 922 C CA . VAL A 1 116 ? -3.516 7.431 5.346 1.00 98.62 116 VAL A CA 1
ATOM 923 C C . VAL A 1 116 ? -2.317 8.334 5.103 1.00 98.62 116 VAL A C 1
ATOM 925 O O . VAL A 1 116 ? -1.397 8.383 5.915 1.00 98.62 116 VAL A O 1
ATOM 928 N N . ASN A 1 117 ? -2.351 9.085 4.006 1.00 98.12 117 ASN A N 1
ATOM 929 C CA . ASN A 1 117 ? -1.393 10.141 3.725 1.00 98.12 117 ASN A CA 1
ATOM 930 C C . ASN A 1 117 ? -1.954 11.490 4.190 1.00 98.12 117 ASN A C 1
ATOM 932 O O . ASN A 1 117 ? -3.024 11.921 3.752 1.00 98.12 117 ASN A O 1
ATOM 936 N N . THR A 1 118 ? -1.227 12.182 5.062 1.00 95.44 118 THR A N 1
ATOM 937 C CA . THR A 1 118 ? -1.615 13.488 5.607 1.00 95.44 118 THR A CA 1
ATOM 938 C C . THR A 1 118 ? -0.783 14.630 5.025 1.00 95.44 118 THR A C 1
ATOM 940 O O . THR A 1 118 ? -0.378 15.532 5.753 1.00 95.44 118 THR A O 1
ATOM 943 N N . GLY A 1 119 ? -0.533 14.607 3.712 1.00 91.38 119 GLY A N 1
ATOM 944 C CA . GLY A 1 119 ? 0.210 15.659 3.010 1.00 91.38 119 GLY A CA 1
ATOM 945 C C . GLY A 1 119 ? 1.722 15.440 3.032 1.00 91.38 119 GLY A C 1
ATOM 946 O O . GLY A 1 119 ? 2.465 16.344 3.397 1.00 91.38 119 GLY A O 1
ATOM 947 N N . GLY A 1 120 ? 2.164 14.237 2.659 1.00 93.25 120 GLY A N 1
ATOM 948 C CA . GLY A 1 120 ? 3.580 13.844 2.652 1.00 93.25 120 GLY A CA 1
ATOM 949 C C . GLY A 1 120 ? 4.015 13.020 3.864 1.00 93.25 120 GLY A C 1
ATOM 950 O O . GLY A 1 120 ? 5.182 12.670 3.975 1.00 93.25 120 GLY A O 1
ATOM 951 N N . HIS A 1 121 ? 3.084 12.680 4.755 1.00 97.31 121 HIS A N 1
ATOM 952 C CA . HIS A 1 121 ? 3.341 11.835 5.918 1.00 97.31 121 HIS A CA 1
ATOM 953 C C . HIS A 1 121 ? 2.370 10.660 5.947 1.00 97.31 121 HIS A C 1
ATOM 955 O O . HIS A 1 121 ? 1.166 10.855 5.779 1.00 97.31 121 HIS A O 1
ATOM 961 N N . TRP A 1 122 ? 2.893 9.451 6.131 1.00 98.56 122 TRP A N 1
ATOM 962 C CA . TRP A 1 122 ? 2.103 8.227 6.203 1.00 98.56 122 TRP A CA 1
ATOM 963 C C . TRP A 1 122 ? 1.796 7.868 7.655 1.00 98.56 122 TRP A C 1
ATOM 965 O O . TRP A 1 122 ? 2.705 7.742 8.472 1.00 98.56 122 TRP A O 1
ATOM 975 N N . ILE A 1 123 ? 0.518 7.630 7.941 1.00 98.56 123 ILE A N 1
ATOM 976 C CA . ILE A 1 123 ? 0.036 7.003 9.175 1.00 98.56 123 ILE A CA 1
ATOM 977 C C . ILE A 1 123 ? -0.775 5.752 8.818 1.00 98.56 123 ILE A C 1
ATOM 979 O O . ILE A 1 123 ? -1.234 5.597 7.682 1.00 98.56 123 ILE A O 1
ATOM 983 N N . LEU A 1 124 ? -0.998 4.874 9.792 1.00 98.75 124 LEU A N 1
ATOM 984 C CA . LEU A 1 124 ? -1.876 3.716 9.642 1.00 98.75 124 LEU A CA 1
ATOM 985 C C . LEU A 1 124 ? -3.089 3.863 10.556 1.00 98.75 124 LEU A C 1
ATOM 987 O O . LEU A 1 124 ? -2.958 4.179 11.738 1.00 98.75 124 LEU A O 1
ATOM 991 N N . VAL A 1 125 ? -4.275 3.600 10.015 1.00 98.75 125 VAL A N 1
ATOM 992 C CA . VAL A 1 125 ? -5.484 3.402 10.814 1.00 98.75 125 VAL A CA 1
ATOM 993 C C . VAL A 1 125 ? -5.913 1.951 10.677 1.00 98.75 125 VAL A C 1
ATOM 995 O O . VAL A 1 125 ? -6.162 1.479 9.569 1.00 98.75 125 VAL A O 1
ATOM 998 N N . ILE A 1 126 ? -6.025 1.256 11.805 1.00 98.75 126 ILE A N 1
ATOM 999 C CA . ILE A 1 126 ? -6.591 -0.090 11.865 1.00 98.75 126 ILE A CA 1
ATOM 1000 C C . ILE A 1 126 ? -7.992 0.009 12.452 1.00 98.75 126 ILE A C 1
ATOM 1002 O O . ILE A 1 126 ? -8.179 0.487 13.573 1.00 98.75 126 ILE A O 1
ATOM 1006 N N . VAL A 1 127 ? -8.986 -0.431 11.691 1.00 98.69 127 VAL A N 1
ATOM 1007 C CA . VAL A 1 127 ? -10.380 -0.467 12.146 1.00 98.69 127 VAL A CA 1
ATOM 1008 C C . VAL A 1 127 ? -10.668 -1.849 12.708 1.00 98.69 127 VAL A C 1
ATOM 1010 O O . VAL A 1 127 ? -10.372 -2.835 12.047 1.00 98.69 127 VAL A O 1
ATOM 1013 N N . SER A 1 128 ? -11.286 -1.923 13.886 1.00 98.25 128 SER A N 1
ATOM 1014 C CA . SER A 1 128 ? -11.974 -3.130 14.355 1.00 98.25 128 SER A CA 1
ATOM 1015 C C . SER A 1 128 ? -13.464 -2.836 14.479 1.00 98.25 128 SER A C 1
ATOM 1017 O O . SER A 1 128 ? -13.901 -2.098 15.372 1.00 98.25 128 SER A O 1
ATOM 1019 N N . MET A 1 129 ? -14.240 -3.406 13.557 1.00 97.88 129 MET A N 1
ATOM 1020 C CA . MET A 1 129 ? -15.680 -3.194 13.448 1.00 97.88 129 MET A CA 1
ATOM 1021 C C . MET A 1 129 ? -16.424 -3.711 14.678 1.00 97.88 129 MET A C 1
ATOM 1023 O O . MET A 1 129 ? -17.221 -2.984 15.262 1.00 97.88 129 MET A O 1
ATOM 1027 N N . SER A 1 130 ? -16.160 -4.934 15.122 1.00 96.75 130 SER A N 1
ATOM 1028 C CA . SER A 1 130 ? -16.796 -5.565 16.285 1.00 96.75 130 SER A CA 1
ATOM 1029 C C . SER A 1 130 ? -16.506 -4.807 17.576 1.00 96.75 130 SER A C 1
ATOM 1031 O O . SER A 1 130 ? -17.417 -4.564 18.366 1.00 96.75 130 SER A O 1
ATOM 1033 N N . ARG A 1 131 ? -15.257 -4.364 17.764 1.00 97.75 131 ARG A N 1
ATOM 1034 C CA . ARG A 1 131 ? -14.820 -3.650 18.973 1.00 97.75 131 ARG A CA 1
ATOM 1035 C C . ARG A 1 131 ? -15.153 -2.159 18.949 1.00 97.75 131 ARG A C 1
ATOM 1037 O O . ARG A 1 131 ? -15.013 -1.515 19.987 1.00 97.75 131 ARG A O 1
ATOM 1044 N N . LYS A 1 132 ? -15.564 -1.616 17.795 1.00 98.38 132 LYS A N 1
ATOM 1045 C CA . LYS A 1 132 ? -15.786 -0.179 17.552 1.00 98.38 132 LYS A CA 1
ATOM 1046 C C . LYS A 1 132 ? -14.539 0.657 17.872 1.00 98.38 132 LYS A C 1
ATOM 1048 O O . LYS A 1 132 ? -14.618 1.714 18.499 1.00 98.38 132 LYS A O 1
ATOM 1053 N N . ILE A 1 133 ? -13.370 0.156 17.470 1.00 98.50 133 ILE A N 1
ATOM 1054 C CA . ILE A 1 133 ? -12.070 0.781 17.752 1.00 98.50 133 ILE A CA 1
ATOM 1055 C C . ILE A 1 133 ? -11.405 1.235 16.455 1.00 98.50 133 ILE A C 1
ATOM 1057 O O . ILE A 1 133 ? -11.377 0.492 15.476 1.00 98.50 133 ILE A O 1
ATOM 1061 N N . LEU A 1 134 ? -10.835 2.439 16.487 1.00 98.69 134 LEU A N 1
ATOM 1062 C CA . LEU A 1 134 ? -9.885 2.943 15.500 1.00 98.69 134 LEU A CA 1
ATOM 1063 C C . LEU A 1 134 ? -8.500 3.024 16.154 1.00 98.69 134 LEU A C 1
ATOM 1065 O O . LEU A 1 134 ? -8.258 3.907 16.979 1.00 98.69 134 LEU A O 1
ATOM 1069 N N . SER A 1 135 ? -7.599 2.107 15.814 1.00 98.56 135 SER A N 1
ATOM 1070 C CA . SER A 1 135 ? -6.200 2.182 16.241 1.00 98.56 135 SER A CA 1
ATOM 1071 C C . SER A 1 135 ? -5.453 3.108 15.293 1.00 98.56 135 SER A C 1
ATOM 1073 O O . SER A 1 135 ? -5.278 2.770 14.124 1.00 98.56 135 SER A O 1
ATOM 1075 N N . ILE A 1 136 ? -5.059 4.283 15.773 1.00 98.44 136 ILE A N 1
ATOM 1076 C CA . ILE A 1 136 ? -4.291 5.257 14.990 1.00 98.44 136 ILE A CA 1
ATOM 1077 C C . ILE A 1 136 ? -2.823 5.052 15.341 1.00 98.44 136 ILE A C 1
ATOM 1079 O O . ILE A 1 136 ? -2.487 4.956 16.518 1.00 98.44 136 ILE A O 1
ATOM 1083 N N . ILE A 1 137 ? -1.979 4.944 14.323 1.00 98.50 137 ILE A N 1
ATOM 1084 C CA . ILE A 1 137 ? -0.548 4.690 14.462 1.00 98.50 137 ILE A CA 1
ATOM 1085 C C . ILE A 1 137 ? 0.166 5.731 13.609 1.00 98.50 137 ILE A C 1
ATOM 1087 O O . ILE A 1 137 ? 0.098 5.681 12.377 1.00 98.50 137 ILE A O 1
ATOM 1091 N N . ASP A 1 138 ? 0.821 6.688 14.257 1.00 98.31 138 ASP A N 1
ATOM 1092 C CA . ASP A 1 138 ? 1.685 7.648 13.591 1.00 98.31 138 ASP A CA 1
ATOM 1093 C C . ASP A 1 138 ? 3.134 7.221 13.848 1.00 98.31 138 ASP A C 1
ATOM 1095 O O . ASP A 1 138 ? 3.569 7.266 14.992 1.00 98.31 138 ASP A O 1
ATOM 1099 N N . PRO A 1 139 ? 3.935 6.875 12.824 1.00 98.12 139 PRO A N 1
ATOM 1100 C CA . PRO A 1 139 ? 5.352 6.578 13.014 1.00 98.12 139 PRO A CA 1
ATOM 1101 C C . PRO A 1 139 ? 6.118 7.613 13.857 1.00 98.12 139 PRO A C 1
ATOM 1103 O O . PRO A 1 139 ? 7.066 7.241 14.535 1.00 98.12 139 PRO A O 1
ATOM 1106 N N . MET A 1 140 ? 5.717 8.888 13.873 1.00 97.25 140 MET A N 1
ATOM 1107 C CA . MET A 1 140 ? 6.325 9.950 14.687 1.00 97.25 140 MET A CA 1
ATOM 1108 C C . MET A 1 140 ? 5.748 10.087 16.112 1.00 97.25 140 MET A C 1
ATOM 1110 O O . MET A 1 140 ? 6.228 10.929 16.868 1.00 97.25 140 MET A O 1
ATOM 1114 N N . GLY A 1 141 ? 4.743 9.295 16.495 1.00 95.88 141 GLY A N 1
ATOM 1115 C CA . GLY A 1 141 ? 4.128 9.308 17.830 1.00 95.88 141 GLY A CA 1
ATOM 1116 C C . GLY A 1 141 ? 3.215 10.509 18.102 1.00 95.88 141 GLY A C 1
ATOM 1117 O O . GLY A 1 141 ? 3.124 10.974 19.238 1.00 95.88 141 GLY A O 1
ATOM 1118 N N . ASN A 1 142 ? 2.586 11.066 17.058 1.00 95.88 142 ASN A N 1
ATOM 1119 C CA . ASN A 1 142 ? 1.701 12.234 17.151 1.00 95.88 142 ASN A CA 1
ATOM 1120 C C . ASN A 1 142 ? 0.217 11.889 16.908 1.00 95.88 142 ASN A C 1
ATOM 1122 O O . ASN A 1 142 ? -0.539 12.698 16.364 1.00 95.88 142 ASN A O 1
ATOM 1126 N N . GLU A 1 143 ? -0.244 10.709 17.330 1.00 95.88 143 GLU A N 1
ATOM 1127 C CA . GLU A 1 143 ? -1.603 10.195 17.074 1.00 95.88 143 GLU A CA 1
ATOM 1128 C C . GLU A 1 143 ? -2.704 11.164 17.525 1.00 95.88 143 GLU A C 1
ATOM 1130 O O . GLU A 1 143 ? -3.735 11.317 16.857 1.00 95.88 143 GLU A O 1
ATOM 1135 N N . GLY A 1 144 ? -2.466 11.860 18.643 1.00 95.38 144 GLY A N 1
ATOM 1136 C CA . GLY A 1 144 ? -3.398 12.824 19.229 1.00 95.38 144 GLY A CA 1
ATOM 1137 C C . GLY A 1 144 ? -3.780 13.975 18.289 1.00 95.38 144 GLY A C 1
ATOM 1138 O O . GLY A 1 144 ? -4.851 14.565 18.449 1.00 95.38 144 GLY A O 1
ATOM 1139 N N . LEU A 1 145 ? -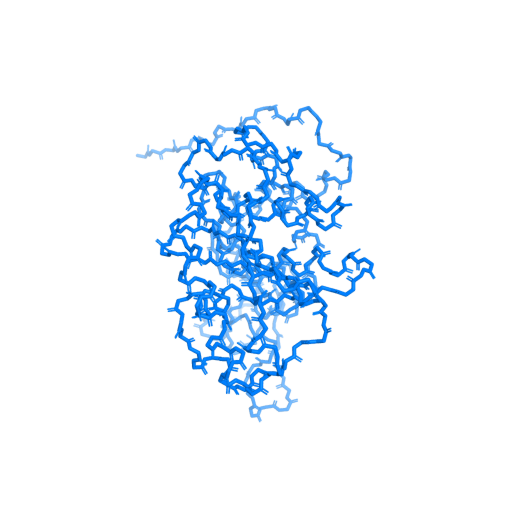2.964 14.271 17.267 1.00 95.62 145 LEU A N 1
ATOM 1140 C CA . LEU A 1 145 ? -3.279 15.278 16.246 1.00 95.62 145 LEU A CA 1
ATOM 1141 C C . LEU A 1 145 ? -4.442 14.853 15.337 1.00 95.62 145 LEU A C 1
ATOM 1143 O O . LEU A 1 145 ? -5.183 15.703 14.834 1.00 95.62 145 LEU A O 1
ATOM 1147 N N . TYR A 1 146 ? -4.628 13.547 15.131 1.00 96.44 146 TYR A N 1
ATOM 1148 C CA . TYR A 1 146 ? -5.604 13.016 14.176 1.00 96.44 146 TYR A CA 1
ATOM 1149 C C . TYR A 1 146 ? -6.861 12.471 14.846 1.00 96.44 146 TYR A C 1
ATOM 1151 O O . TYR A 1 146 ? -7.925 12.473 14.225 1.00 96.44 146 TYR A O 1
ATOM 1159 N N . GLU A 1 147 ? -6.754 12.050 16.108 1.00 95.88 147 GLU A N 1
ATOM 1160 C CA . GLU A 1 147 ? -7.769 11.314 16.863 1.00 95.88 147 GLU A CA 1
ATOM 1161 C C . GLU A 1 147 ? -9.193 11.856 16.678 1.00 95.88 147 GLU A C 1
ATOM 1163 O O . GLU A 1 147 ? -10.073 11.183 16.132 1.00 95.88 147 GLU A O 1
ATOM 1168 N N . ARG A 1 148 ? -9.412 13.124 17.049 1.00 96.81 148 ARG A N 1
ATOM 1169 C CA . ARG A 1 148 ? -10.736 13.763 16.970 1.00 96.81 148 ARG A CA 1
ATOM 1170 C C . ARG A 1 148 ? -11.260 13.839 15.538 1.00 96.81 148 ARG A C 1
ATOM 1172 O O . ARG A 1 148 ? -12.456 13.661 15.306 1.00 96.81 148 ARG A O 1
ATOM 1179 N N . LYS A 1 149 ? -10.383 14.143 14.576 1.00 97.69 149 LYS A N 1
ATOM 1180 C CA . LYS A 1 149 ? -10.756 14.323 13.168 1.00 97.69 149 LYS A CA 1
ATOM 1181 C C . LYS A 1 149 ? -11.130 12.985 12.536 1.00 97.69 149 LYS A C 1
ATOM 1183 O O . LYS A 1 149 ? 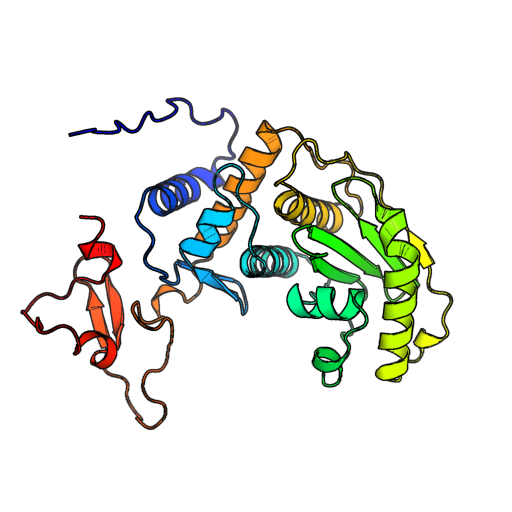-12.198 12.898 11.932 1.00 97.69 149 LYS A O 1
ATOM 1188 N N . ILE A 1 150 ? -10.290 11.965 12.705 1.00 98.19 150 ILE A N 1
ATOM 1189 C CA . ILE A 1 150 ? -10.498 10.624 12.150 1.00 98.19 150 ILE A CA 1
ATOM 1190 C C . ILE A 1 150 ? -11.749 9.992 12.756 1.00 98.19 150 ILE A C 1
ATOM 1192 O O . ILE A 1 150 ? -12.616 9.551 12.006 1.00 98.19 150 ILE A O 1
ATOM 1196 N N . LEU A 1 151 ? -11.919 10.047 14.082 1.00 98.19 151 LEU A N 1
ATOM 1197 C CA . LEU A 1 151 ? -13.099 9.493 14.749 1.00 98.19 151 LEU A CA 1
ATOM 1198 C C . LEU A 1 151 ? -14.402 10.149 14.268 1.00 98.19 151 LEU A C 1
ATOM 1200 O O . LEU A 1 151 ? -15.377 9.466 13.947 1.00 98.19 151 LEU A O 1
ATOM 1204 N N . ARG A 1 152 ? -14.420 11.485 14.164 1.00 98.06 152 ARG A N 1
ATOM 1205 C CA . ARG A 1 152 ? -15.571 12.227 13.627 1.00 98.06 152 ARG A CA 1
ATOM 1206 C C . ARG A 1 152 ? -15.869 11.828 12.182 1.00 98.06 152 ARG A C 1
ATOM 1208 O O . ARG A 1 152 ? -17.027 11.600 11.835 1.00 98.06 152 ARG A O 1
ATOM 1215 N N . ASN A 1 153 ? -14.844 11.767 11.338 1.00 98.31 153 ASN A N 1
ATOM 1216 C CA . ASN A 1 153 ? -15.010 11.490 9.916 1.00 98.31 153 ASN A CA 1
ATOM 1217 C C . ASN A 1 153 ? -15.431 10.038 9.659 1.00 98.31 153 ASN A C 1
ATOM 1219 O O . ASN A 1 153 ? -16.281 9.810 8.803 1.00 98.31 153 ASN A O 1
ATOM 1223 N N . TRP A 1 154 ? -14.945 9.088 10.457 1.00 98.25 154 TRP A N 1
ATOM 1224 C CA . TRP A 1 154 ? -15.400 7.700 10.447 1.00 98.25 154 TRP A CA 1
ATOM 1225 C C . TRP A 1 154 ? -16.897 7.578 10.757 1.00 98.25 154 TRP A C 1
ATOM 1227 O O . TRP A 1 154 ? -17.652 6.994 9.982 1.00 98.25 154 TRP A O 1
ATOM 1237 N N . ARG A 1 155 ? -17.372 8.220 11.833 1.00 97.88 155 ARG A N 1
ATOM 1238 C CA . ARG A 1 155 ? -18.805 8.229 12.183 1.00 97.88 155 ARG A CA 1
ATOM 1239 C C . ARG A 1 155 ? -19.665 8.876 11.096 1.00 97.88 155 ARG A C 1
ATOM 1241 O O . ARG A 1 155 ? -20.743 8.376 10.781 1.00 97.88 155 ARG A O 1
ATOM 1248 N N . ASN A 1 156 ? -19.184 9.966 10.499 1.00 97.56 156 ASN A N 1
ATOM 1249 C CA . ASN A 1 156 ? -19.867 10.627 9.387 1.00 97.56 156 ASN A CA 1
ATOM 1250 C C . ASN A 1 156 ? -19.919 9.749 8.132 1.00 97.56 156 ASN A C 1
ATOM 1252 O O . ASN A 1 156 ? -20.948 9.731 7.458 1.00 97.56 156 ASN A O 1
ATOM 1256 N N . PHE A 1 157 ? -18.850 9.004 7.842 1.00 97.25 157 PHE A N 1
ATOM 1257 C CA . PHE A 1 157 ? -18.830 8.014 6.771 1.00 97.25 157 PHE A CA 1
ATOM 1258 C C . PHE A 1 157 ? -19.887 6.932 7.012 1.00 97.25 157 PHE A C 1
ATOM 1260 O O . PHE A 1 157 ? -20.747 6.751 6.153 1.00 97.25 157 PHE A O 1
ATOM 1267 N N . LEU A 1 158 ? -19.900 6.301 8.194 1.00 96.69 158 LEU A N 1
ATOM 1268 C CA . LEU A 1 158 ? -20.904 5.291 8.551 1.00 96.69 158 LEU A CA 1
ATOM 1269 C C . LEU A 1 158 ? -22.334 5.836 8.437 1.00 96.69 158 LEU A C 1
ATOM 1271 O O . LEU A 1 158 ? -23.212 5.165 7.898 1.00 96.69 158 LEU A O 1
ATOM 1275 N N . LYS A 1 159 ? -22.566 7.076 8.888 1.00 95.88 159 LYS A N 1
ATOM 1276 C CA . LYS A 1 159 ? -23.865 7.748 8.755 1.00 95.88 159 LYS A CA 1
ATOM 1277 C C . LYS A 1 159 ? -24.250 7.955 7.289 1.00 95.88 159 LYS A C 1
ATOM 1279 O O . LYS A 1 159 ? -25.398 7.722 6.928 1.00 95.88 159 LYS A O 1
ATOM 1284 N N . MET A 1 160 ? -23.309 8.394 6.450 1.00 95.06 160 MET A N 1
ATOM 1285 C CA . MET A 1 160 ? -23.544 8.646 5.025 1.00 95.06 160 MET A CA 1
ATOM 1286 C C . MET A 1 160 ? -23.986 7.380 4.285 1.00 95.06 160 MET A C 1
ATOM 1288 O O . MET A 1 160 ? -24.882 7.456 3.450 1.00 95.06 160 MET A O 1
ATOM 1292 N N . ILE A 1 161 ? -23.370 6.236 4.583 1.00 93.94 161 ILE A N 1
ATOM 1293 C CA . ILE A 1 161 ? -23.716 4.953 3.953 1.00 93.94 161 ILE A CA 1
ATOM 1294 C C . ILE A 1 161 ? -24.905 4.246 4.627 1.00 93.94 161 ILE A C 1
ATOM 1296 O O . ILE A 1 161 ? -25.251 3.136 4.235 1.00 93.94 161 ILE A O 1
ATOM 1300 N N . GLY A 1 162 ? -25.518 4.854 5.650 1.00 93.38 162 GLY A N 1
ATOM 1301 C CA . GLY A 1 162 ? -26.645 4.271 6.381 1.00 93.38 162 GLY A CA 1
ATOM 1302 C C . GLY A 1 162 ? -26.281 3.061 7.248 1.00 93.38 162 GLY A C 1
ATOM 1303 O O . GLY A 1 162 ? -27.151 2.249 7.550 1.00 93.38 162 GLY A O 1
ATOM 1304 N N . HIS A 1 163 ? -25.015 2.913 7.650 1.00 95.12 163 HIS A N 1
ATOM 1305 C CA . HIS A 1 163 ? -24.583 1.785 8.472 1.00 95.12 163 HIS A CA 1
ATOM 1306 C C . HIS A 1 163 ? -25.109 1.918 9.910 1.00 95.12 163 HIS A C 1
ATOM 1308 O O . HIS A 1 163 ? -25.035 2.989 10.521 1.00 95.12 163 HIS A O 1
ATOM 1314 N N . GLN A 1 164 ? -25.603 0.818 10.482 1.00 94.12 164 GLN A N 1
ATOM 1315 C CA . GLN A 1 164 ? -26.213 0.795 11.821 1.00 94.12 164 GLN A CA 1
ATOM 1316 C C . GLN A 1 164 ? -25.270 1.293 12.928 1.00 94.12 164 GLN A C 1
ATOM 1318 O O . GLN A 1 164 ? -25.695 1.991 13.843 1.00 94.12 164 GLN A O 1
ATOM 1323 N N . ASP A 1 165 ? -23.966 1.042 12.791 1.00 95.81 165 ASP A N 1
ATOM 1324 C CA . ASP A 1 165 ? -22.968 1.427 13.795 1.00 95.81 165 ASP A CA 1
ATOM 1325 C C . ASP A 1 165 ? -22.604 2.921 13.805 1.00 95.81 165 ASP A C 1
ATOM 1327 O O . ASP A 1 165 ? -21.727 3.324 14.567 1.00 95.81 165 ASP A O 1
ATOM 1331 N N . HIS A 1 166 ? -23.223 3.773 12.982 1.00 94.81 166 HIS A N 1
ATOM 1332 C CA . HIS A 1 166 ? -22.903 5.209 12.964 1.00 94.81 166 HIS A CA 1
ATOM 1333 C C . HIS A 1 166 ? -23.152 5.911 14.316 1.00 94.81 166 HIS A C 1
ATOM 1335 O O . HIS A 1 166 ? -22.508 6.921 14.628 1.00 94.81 166 HIS A O 1
ATOM 1341 N N . SER A 1 167 ? -24.084 5.382 15.115 1.00 94.06 167 SER A N 1
ATOM 1342 C CA . SER A 1 167 ? -24.426 5.855 16.459 1.00 94.06 167 SER A CA 1
ATOM 1343 C C . SER A 1 167 ? -23.773 5.045 17.582 1.00 94.06 167 SER A C 1
ATOM 1345 O O . SER A 1 167 ? -24.008 5.356 18.746 1.00 94.06 167 SER A O 1
ATOM 1347 N N . ALA A 1 168 ? -22.971 4.025 17.261 1.00 96.44 168 ALA A N 1
ATOM 1348 C CA . ALA A 1 168 ? -22.258 3.239 18.263 1.00 96.44 168 ALA A CA 1
ATOM 1349 C C . ALA A 1 168 ? -21.179 4.076 18.973 1.00 96.44 168 ALA A C 1
ATOM 1351 O O . ALA A 1 168 ? -20.702 5.093 18.454 1.00 96.44 168 ALA A O 1
ATOM 1352 N N . GLU A 1 169 ? -20.766 3.619 20.155 1.00 96.81 169 GLU A N 1
ATOM 1353 C CA . GLU A 1 169 ? -19.690 4.231 20.934 1.00 96.81 169 GLU A CA 1
ATOM 1354 C C . GLU A 1 169 ? -18.321 3.858 20.348 1.00 96.81 169 GLU A C 1
ATOM 1356 O O . GLU A 1 169 ? -17.605 2.987 20.839 1.00 96.81 169 GLU A O 1
ATOM 1361 N N . TRP A 1 170 ? -17.976 4.507 19.237 1.00 98.31 170 TRP A N 1
ATOM 1362 C CA . TRP A 1 170 ? -16.651 4.388 18.644 1.00 98.31 170 TRP A CA 1
ATOM 1363 C C . TRP A 1 170 ? -15.612 5.101 19.495 1.00 98.31 170 TRP A C 1
ATOM 1365 O O . TRP A 1 170 ? -15.811 6.248 19.905 1.00 98.31 170 TRP A O 1
ATOM 1375 N N . ARG A 1 171 ? -14.467 4.449 19.671 1.00 97.50 171 ARG A N 1
ATOM 1376 C CA . ARG A 1 171 ? -13.311 5.011 20.364 1.00 97.50 171 ARG A CA 1
ATOM 1377 C C . ARG A 1 171 ? -12.034 4.815 19.570 1.00 97.50 171 ARG A C 1
ATOM 1379 O O . ARG A 1 171 ? -11.935 3.965 18.688 1.00 97.50 171 ARG A O 1
ATOM 1386 N N . THR A 1 172 ? -11.046 5.602 19.924 1.00 97.81 172 THR A N 1
ATOM 1387 C CA . THR A 1 172 ? -9.693 5.561 19.389 1.00 97.81 172 THR A CA 1
ATOM 1388 C C . THR A 1 172 ? -8.766 4.881 20.383 1.00 97.81 172 THR A C 1
ATOM 1390 O O . THR A 1 172 ? -8.997 4.898 21.592 1.00 97.81 172 THR A O 1
ATOM 1393 N N . THR A 1 173 ? -7.727 4.231 19.875 1.00 96.25 173 THR A N 1
ATOM 1394 C CA . THR A 1 173 ? -6.647 3.692 20.699 1.00 96.25 173 THR A CA 1
ATOM 1395 C C . THR A 1 173 ? -5.312 3.948 20.020 1.00 96.25 173 THR A C 1
ATOM 1397 O O . THR A 1 173 ? -5.252 4.121 18.802 1.00 96.25 173 THR A O 1
ATOM 1400 N N . VAL A 1 174 ? -4.255 3.976 20.821 1.00 92.00 174 VAL A N 1
ATOM 1401 C CA . VAL A 1 174 ? -2.877 4.086 20.356 1.00 92.00 174 VAL A CA 1
ATOM 1402 C C . VAL A 1 174 ? -2.191 2.783 20.722 1.00 92.00 174 VAL A C 1
ATOM 1404 O O . VAL A 1 174 ? -2.244 2.350 21.875 1.00 92.00 174 VAL A O 1
ATOM 1407 N N . LEU A 1 175 ? -1.585 2.138 19.732 1.00 95.44 175 LEU A N 1
ATOM 1408 C CA . LEU A 1 175 ? -0.755 0.967 19.974 1.00 95.44 175 LEU A CA 1
ATOM 1409 C C . LEU A 1 175 ? 0.654 1.445 20.315 1.00 95.44 175 LEU A C 1
ATOM 1411 O O . LEU A 1 175 ? 1.170 2.358 19.682 1.00 95.44 175 LEU A O 1
ATOM 1415 N N . LYS A 1 176 ? 1.279 0.851 21.330 1.00 95.56 176 LYS A N 1
ATOM 1416 C CA . LYS A 1 176 ? 2.639 1.224 21.722 1.00 95.56 176 LYS A CA 1
ATOM 1417 C C . LYS A 1 176 ? 3.623 0.785 20.636 1.00 95.56 176 LYS A C 1
ATOM 1419 O O . LYS A 1 176 ? 3.648 -0.391 20.291 1.00 95.56 176 LYS A O 1
ATOM 1424 N N . HIS A 1 177 ? 4.459 1.704 20.164 1.00 97.38 177 HIS A N 1
ATOM 1425 C CA . HIS A 1 177 ? 5.542 1.414 19.226 1.00 97.38 177 HIS A CA 1
ATOM 1426 C C . HIS A 1 177 ? 6.745 2.327 19.464 1.00 97.38 177 HIS A C 1
ATOM 1428 O O . HIS A 1 177 ? 6.669 3.323 20.188 1.00 97.38 177 HIS A O 1
ATOM 1434 N N . ASN A 1 178 ? 7.866 1.985 18.833 1.00 96.19 178 ASN A N 1
ATOM 1435 C CA . ASN A 1 178 ? 9.036 2.850 18.793 1.00 96.19 178 ASN A CA 1
ATOM 1436 C C . ASN A 1 178 ? 8.802 3.980 17.775 1.00 96.19 178 ASN A C 1
ATOM 1438 O O . ASN A 1 178 ? 8.305 3.707 16.677 1.00 96.19 178 ASN A O 1
ATOM 1442 N N . PRO A 1 179 ? 9.141 5.239 18.097 1.00 96.56 179 PRO A N 1
ATOM 1443 C CA . PRO A 1 179 ? 9.004 6.332 17.150 1.00 96.56 179 PRO A CA 1
ATOM 1444 C C . PRO A 1 179 ? 10.090 6.274 16.068 1.00 96.56 179 PRO A C 1
ATOM 1446 O O . PRO A 1 179 ? 11.218 5.807 16.283 1.00 96.56 179 PRO A O 1
ATOM 1449 N N . GLN A 1 180 ? 9.735 6.791 14.901 1.00 96.56 180 GLN A N 1
ATOM 1450 C CA . GLN A 1 180 ? 10.604 7.058 13.768 1.00 96.56 180 GLN A CA 1
ATOM 1451 C C . GLN A 1 180 ? 11.743 8.006 14.165 1.00 96.56 180 GLN A C 1
ATOM 1453 O O . GLN A 1 180 ? 11.549 8.929 14.952 1.00 96.56 180 GLN A O 1
ATOM 1458 N N . GLN A 1 181 ? 12.927 7.782 13.590 1.00 94.88 181 GLN A N 1
ATOM 1459 C CA . GLN A 1 181 ? 14.154 8.529 13.903 1.00 94.88 181 GLN A CA 1
ATOM 1460 C C . GLN A 1 181 ? 14.618 9.463 12.769 1.00 94.88 181 GLN A C 1
ATOM 1462 O O . GLN A 1 181 ? 15.586 10.199 12.931 1.00 94.88 181 GLN A O 1
ATOM 1467 N N . ASP A 1 182 ? 13.943 9.437 11.618 1.00 95.19 182 ASP A N 1
ATOM 1468 C CA . ASP A 1 182 ? 14.268 10.236 10.431 1.00 95.19 182 ASP A CA 1
ATOM 1469 C C . ASP A 1 182 ? 13.023 10.955 9.870 1.00 95.19 182 ASP A C 1
ATOM 1471 O O . ASP A 1 182 ? 11.976 10.983 10.513 1.00 95.19 182 ASP A O 1
ATOM 1475 N N . ALA A 1 183 ? 13.121 11.562 8.683 1.00 93.50 183 ALA A N 1
ATOM 1476 C CA . ALA A 1 183 ? 12.025 12.300 8.043 1.00 93.50 183 ALA A CA 1
ATOM 1477 C C . ALA A 1 183 ? 11.329 11.556 6.882 1.00 93.50 183 ALA A C 1
ATOM 1479 O O . ALA A 1 183 ? 10.429 12.113 6.265 1.00 93.50 183 ALA A O 1
ATOM 1480 N N . SER A 1 184 ? 11.749 10.335 6.540 1.00 95.31 184 SER A N 1
ATOM 1481 C CA . SER A 1 184 ? 11.385 9.672 5.270 1.00 95.31 184 SER A CA 1
ATOM 1482 C C . SER A 1 184 ? 10.825 8.257 5.418 1.00 95.31 184 SER A C 1
ATOM 1484 O O . SER A 1 184 ? 10.265 7.701 4.473 1.00 95.31 184 SER A O 1
ATOM 1486 N N . SER A 1 185 ? 10.976 7.649 6.592 1.00 97.94 185 SER A N 1
ATOM 1487 C CA . SER A 1 185 ? 10.699 6.227 6.798 1.00 97.94 185 SER A CA 1
ATOM 1488 C C . SER A 1 185 ? 9.254 5.913 7.169 1.00 97.94 185 SER A C 1
ATOM 1490 O O . SER A 1 185 ? 8.935 4.744 7.381 1.00 97.94 185 SER A O 1
ATOM 1492 N N . CYS A 1 186 ? 8.357 6.903 7.194 1.00 98.19 186 CYS A N 1
ATOM 1493 C CA . CYS A 1 186 ? 6.982 6.716 7.665 1.00 98.19 186 CYS A CA 1
ATOM 1494 C C . CYS A 1 186 ? 6.219 5.689 6.827 1.00 98.19 186 CYS A C 1
ATOM 1496 O O . CYS A 1 186 ? 5.541 4.831 7.385 1.00 98.19 186 CYS A O 1
ATOM 1498 N N . GLY A 1 187 ? 6.407 5.693 5.503 1.00 98.44 187 GLY A N 1
ATOM 1499 C CA . GLY A 1 187 ? 5.804 4.694 4.616 1.00 98.44 187 GLY A CA 1
ATOM 1500 C C . GLY A 1 187 ? 6.298 3.271 4.896 1.00 98.44 187 GLY A C 1
ATOM 1501 O O . GLY A 1 187 ? 5.500 2.343 4.985 1.00 98.44 187 GLY A O 1
ATOM 1502 N N . VAL A 1 188 ? 7.604 3.098 5.119 1.00 98.56 188 VAL A N 1
ATOM 1503 C CA . VAL A 1 188 ? 8.199 1.791 5.459 1.00 98.56 188 VAL A CA 1
ATOM 1504 C C . VAL A 1 188 ? 7.694 1.305 6.816 1.00 98.56 188 VAL A C 1
ATOM 1506 O O . VAL A 1 188 ? 7.333 0.139 6.961 1.00 98.56 188 VAL A O 1
ATOM 1509 N N . LEU A 1 189 ? 7.639 2.199 7.803 1.00 98.75 189 LEU A N 1
ATOM 1510 C CA . LEU A 1 189 ? 7.177 1.881 9.149 1.00 98.75 189 LEU A CA 1
ATOM 1511 C C . LEU A 1 189 ? 5.694 1.514 9.171 1.00 98.75 189 LEU A C 1
ATOM 1513 O O . LEU A 1 189 ? 5.351 0.516 9.789 1.00 98.75 189 LEU A O 1
ATOM 1517 N N . VAL A 1 190 ? 4.830 2.226 8.440 1.00 98.69 190 VAL A N 1
ATOM 1518 C CA . VAL A 1 190 ? 3.411 1.854 8.289 1.00 98.69 190 VAL A CA 1
ATOM 1519 C C . VAL A 1 190 ? 3.258 0.427 7.756 1.00 98.69 190 VAL A C 1
ATOM 1521 O O . VAL A 1 190 ? 2.449 -0.336 8.285 1.00 98.69 190 VAL A O 1
ATOM 1524 N N . LEU A 1 191 ? 4.066 0.034 6.767 1.00 98.75 191 LEU A N 1
ATOM 1525 C CA . LEU A 1 191 ? 4.052 -1.333 6.241 1.00 98.75 191 LEU A CA 1
ATOM 1526 C C . LEU A 1 191 ? 4.528 -2.365 7.270 1.00 98.75 191 LEU A C 1
ATOM 1528 O O . LEU A 1 191 ? 3.910 -3.420 7.404 1.00 98.75 191 LEU A O 1
ATOM 1532 N N . LYS A 1 192 ? 5.586 -2.060 8.030 1.00 98.69 192 LYS A N 1
ATOM 1533 C CA . LYS A 1 192 ? 6.096 -2.958 9.078 1.00 98.69 192 LYS A CA 1
ATOM 1534 C C . LYS A 1 192 ? 5.179 -3.052 10.295 1.00 98.69 192 LYS A C 1
ATOM 1536 O O . LYS A 1 192 ? 5.046 -4.134 10.853 1.00 98.69 192 LYS A O 1
ATOM 1541 N N . PHE A 1 193 ? 4.484 -1.978 10.661 1.00 98.69 193 PHE A N 1
ATOM 1542 C CA . PHE A 1 193 ? 3.442 -2.022 11.685 1.00 98.69 193 PHE A CA 1
ATOM 1543 C C . PHE A 1 193 ? 2.256 -2.878 11.239 1.00 98.69 193 PHE A C 1
ATOM 1545 O O . PHE A 1 193 ? 1.742 -3.653 12.038 1.00 98.69 193 PHE A O 1
ATOM 1552 N N . ALA A 1 194 ? 1.836 -2.788 9.974 1.00 98.56 194 ALA A N 1
ATOM 1553 C CA . ALA A 1 194 ? 0.792 -3.663 9.447 1.00 98.56 194 ALA A CA 1
ATOM 1554 C C . ALA A 1 194 ? 1.221 -5.142 9.468 1.00 98.56 194 ALA A C 1
ATOM 1556 O O . ALA A 1 194 ? 0.452 -5.993 9.908 1.00 98.56 194 ALA A O 1
ATOM 1557 N N . GLU A 1 195 ? 2.449 -5.443 9.040 1.00 98.38 195 GLU A N 1
ATOM 1558 C CA . GLU A 1 195 ? 3.013 -6.799 9.056 1.00 98.38 195 GLU A CA 1
ATOM 1559 C C . GLU A 1 195 ? 3.083 -7.394 10.473 1.00 98.38 195 GLU A C 1
ATOM 1561 O O . GLU A 1 195 ? 2.617 -8.517 10.690 1.00 98.38 195 GLU A O 1
ATOM 1566 N N . ASP A 1 196 ? 3.606 -6.641 11.448 1.00 98.12 196 ASP A N 1
ATOM 1567 C CA . ASP A 1 196 ? 3.695 -7.090 12.845 1.00 98.12 196 ASP A CA 1
ATOM 1568 C C . ASP A 1 196 ? 2.297 -7.252 13.457 1.00 98.12 196 ASP A C 1
ATOM 1570 O O . ASP A 1 196 ? 1.998 -8.287 14.053 1.00 98.12 196 ASP A O 1
ATOM 1574 N N . PHE A 1 197 ? 1.382 -6.309 13.198 1.00 98.38 197 PHE A N 1
ATOM 1575 C CA . PHE A 1 197 ? 0.007 -6.384 13.692 1.00 98.38 197 PHE A CA 1
ATOM 1576 C C . PHE A 1 197 ? -0.733 -7.617 13.169 1.00 98.38 197 PHE A C 1
ATOM 1578 O O . PHE A 1 197 ? -1.396 -8.309 13.941 1.00 98.38 197 PHE A O 1
ATOM 1585 N N . LEU A 1 198 ? -0.616 -7.925 11.876 1.00 97.62 198 LEU A N 1
ATOM 1586 C CA . LEU A 1 198 ? -1.223 -9.129 11.302 1.00 97.62 198 LEU A CA 1
ATOM 1587 C C . LEU A 1 198 ? -0.598 -10.416 11.857 1.00 97.62 198 LEU A C 1
ATOM 1589 O O . LEU A 1 198 ? -1.264 -11.450 11.909 1.00 97.62 198 LEU A O 1
ATOM 1593 N N . SER A 1 199 ? 0.665 -10.367 12.275 1.00 96.19 199 SER A N 1
ATOM 1594 C CA . SER A 1 199 ? 1.389 -11.531 12.789 1.00 96.19 199 SER A CA 1
ATOM 1595 C C . SER A 1 199 ? 1.139 -11.778 14.279 1.00 96.19 199 SER A C 1
ATOM 1597 O O . SER A 1 199 ? 1.013 -12.929 14.698 1.00 96.19 199 SER A O 1
ATOM 1599 N N . THR A 1 200 ? 1.065 -10.717 15.086 1.00 96.06 200 THR A N 1
ATOM 1600 C CA . THR A 1 200 ? 1.102 -10.797 16.557 1.00 96.06 200 THR A CA 1
ATOM 1601 C C . THR A 1 200 ? -0.072 -10.100 17.249 1.00 96.06 200 THR A C 1
ATOM 1603 O O . THR A 1 200 ? -0.332 -10.356 18.424 1.00 96.06 200 THR A O 1
ATOM 1606 N N . GLY A 1 201 ? -0.796 -9.224 16.547 1.00 95.44 201 GLY A N 1
ATOM 1607 C CA . GLY A 1 201 ? -1.785 -8.312 17.131 1.00 95.44 201 GLY A CA 1
ATOM 1608 C C . GLY A 1 201 ? -1.178 -7.098 17.850 1.00 95.44 201 GLY A C 1
ATOM 1609 O O . GLY A 1 201 ? -1.928 -6.277 18.386 1.00 95.44 201 GLY A O 1
ATOM 1610 N N . ALA A 1 202 ? 0.152 -6.969 17.858 1.00 96.88 202 ALA A N 1
ATOM 1611 C CA . ALA A 1 202 ? 0.917 -5.860 18.423 1.00 96.88 202 ALA A CA 1
ATOM 1612 C C . ALA A 1 202 ? 1.881 -5.274 17.373 1.00 96.88 202 ALA A C 1
ATOM 1614 O O . ALA A 1 202 ? 1.951 -5.766 16.251 1.00 96.88 202 ALA A O 1
ATOM 1615 N N . ILE A 1 203 ? 2.561 -4.174 17.713 1.00 97.62 203 ILE A N 1
ATOM 1616 C CA . ILE A 1 203 ? 3.481 -3.464 16.800 1.00 97.62 203 ILE A CA 1
ATOM 1617 C C . ILE A 1 203 ? 4.782 -3.010 17.485 1.00 97.62 203 ILE A C 1
ATOM 1619 O O . ILE A 1 203 ? 5.538 -2.196 16.951 1.00 97.62 203 ILE A O 1
ATOM 1623 N N . ASP A 1 204 ? 5.026 -3.472 18.709 1.00 95.75 204 ASP A N 1
ATOM 1624 C CA . ASP A 1 204 ? 6.135 -3.040 19.556 1.00 95.75 204 ASP A CA 1
ATOM 1625 C C . ASP A 1 204 ? 7.478 -3.679 19.174 1.00 95.75 204 ASP A C 1
ATOM 1627 O O . ASP A 1 204 ? 8.528 -3.173 19.580 1.00 95.75 204 ASP A O 1
ATOM 1631 N N . ASN A 1 205 ? 7.469 -4.723 18.336 1.00 95.06 205 ASN A N 1
ATOM 1632 C CA . ASN A 1 205 ? 8.690 -5.376 17.853 1.00 95.06 205 ASN A CA 1
ATOM 1633 C C . ASN A 1 205 ? 9.338 -4.636 16.677 1.00 95.06 205 ASN A C 1
ATOM 1635 O O . ASN A 1 205 ? 10.507 -4.885 16.357 1.00 95.06 205 ASN A O 1
ATOM 1639 N N . VAL A 1 206 ? 8.611 -3.714 16.039 1.00 97.44 206 VAL A N 1
ATOM 1640 C CA . VAL A 1 206 ? 9.111 -2.968 14.885 1.00 97.44 206 VAL A CA 1
ATOM 1641 C C . VAL A 1 206 ? 10.293 -2.080 15.285 1.00 97.44 206 VAL A C 1
ATOM 1643 O O . VAL A 1 206 ? 10.203 -1.184 16.131 1.00 97.44 206 VAL A O 1
ATOM 1646 N N . GLN A 1 207 ? 11.427 -2.349 14.641 1.00 96.88 207 GLN A N 1
ATOM 1647 C CA . GLN A 1 207 ? 12.682 -1.632 14.834 1.00 96.88 207 GLN A CA 1
ATOM 1648 C C . GLN A 1 207 ? 12.729 -0.379 13.953 1.00 96.88 207 GLN A C 1
ATOM 1650 O O . GLN A 1 207 ? 12.460 -0.446 12.755 1.00 96.88 207 GLN A O 1
ATOM 1655 N N . THR A 1 208 ? 13.131 0.756 14.529 1.00 96.94 208 THR A N 1
ATOM 1656 C CA . THR A 1 208 ? 13.195 2.056 13.828 1.00 96.94 208 THR A CA 1
ATOM 1657 C C . THR A 1 208 ? 14.622 2.532 13.551 1.00 96.94 208 THR A C 1
ATOM 1659 O O . THR A 1 208 ? 14.832 3.668 13.129 1.00 96.94 208 THR A O 1
ATOM 1662 N N . THR A 1 209 ? 15.623 1.675 13.776 1.00 96.81 209 THR A N 1
ATOM 1663 C CA . THR A 1 209 ? 17.025 1.992 13.474 1.00 96.81 209 THR A CA 1
ATOM 1664 C C . THR A 1 209 ? 17.251 2.063 11.964 1.00 96.81 209 THR A C 1
ATOM 1666 O O . THR A 1 209 ? 16.619 1.339 11.194 1.00 96.81 209 THR A O 1
ATOM 1669 N N . GLN A 1 210 ? 18.210 2.882 11.526 1.00 95.00 210 GLN A N 1
ATOM 1670 C CA . GLN A 1 210 ? 18.525 3.032 10.100 1.00 95.00 210 GLN A CA 1
ATOM 1671 C C . GLN A 1 210 ? 18.843 1.689 9.419 1.00 95.00 210 GLN A C 1
ATOM 1673 O O . GLN A 1 210 ? 18.419 1.455 8.291 1.00 95.00 210 GLN A O 1
ATOM 1678 N N . ALA A 1 211 ? 19.559 0.789 10.102 1.00 95.50 211 ALA A N 1
ATOM 1679 C CA . ALA A 1 211 ? 19.885 -0.536 9.573 1.00 95.50 211 ALA A CA 1
ATOM 1680 C C . ALA A 1 211 ? 18.631 -1.407 9.373 1.00 95.50 211 ALA A C 1
ATOM 1682 O O . ALA A 1 211 ? 18.485 -2.055 8.332 1.00 95.50 211 ALA A O 1
ATOM 1683 N N . ALA A 1 212 ? 17.699 -1.382 10.332 1.00 96.19 212 ALA A N 1
ATOM 1684 C CA . ALA A 1 212 ? 16.434 -2.101 10.225 1.00 96.19 212 ALA A CA 1
ATOM 1685 C C . ALA A 1 212 ? 15.553 -1.533 9.103 1.00 96.19 212 ALA A C 1
ATOM 1687 O O . ALA A 1 212 ? 15.006 -2.300 8.315 1.00 96.19 212 ALA A O 1
ATOM 1688 N N . ILE A 1 213 ? 15.483 -0.205 8.966 1.00 97.69 213 ILE A N 1
ATOM 1689 C CA . ILE A 1 213 ? 14.762 0.459 7.872 1.00 97.69 213 ILE A CA 1
ATOM 1690 C C . ILE A 1 213 ? 15.350 0.093 6.508 1.00 97.69 213 ILE A C 1
ATOM 1692 O O . ILE A 1 213 ? 14.601 -0.264 5.600 1.00 97.69 213 ILE A O 1
ATOM 1696 N N . SER A 1 214 ? 16.675 0.144 6.346 1.00 96.25 214 SER A N 1
ATOM 1697 C CA . SER A 1 214 ? 17.334 -0.242 5.090 1.00 96.25 214 SER A CA 1
ATOM 1698 C C . SER A 1 214 ? 17.041 -1.702 4.727 1.00 96.25 214 SER A C 1
ATOM 1700 O O . SER A 1 214 ? 16.759 -2.015 3.569 1.00 96.25 214 SER A O 1
ATOM 1702 N N . THR A 1 215 ? 17.036 -2.588 5.726 1.00 96.56 215 THR A N 1
ATOM 1703 C CA . THR A 1 215 ? 16.676 -4.003 5.552 1.00 96.56 215 THR A CA 1
ATOM 1704 C C . THR A 1 215 ? 15.203 -4.161 5.175 1.00 96.56 215 THR A C 1
ATOM 1706 O O . THR A 1 215 ? 14.880 -4.893 4.242 1.00 96.56 215 THR A O 1
ATOM 1709 N N . ALA A 1 216 ? 14.304 -3.431 5.840 1.00 97.69 216 ALA A N 1
ATOM 1710 C CA . ALA A 1 216 ? 12.875 -3.433 5.555 1.00 97.69 216 ALA A CA 1
ATOM 1711 C C . ALA A 1 216 ? 12.578 -2.955 4.128 1.00 97.69 216 ALA A C 1
ATOM 1713 O O . ALA A 1 216 ? 11.825 -3.616 3.418 1.00 97.69 216 ALA A O 1
ATOM 1714 N N . ARG A 1 217 ? 13.211 -1.864 3.684 1.00 98.12 217 ARG A N 1
ATOM 1715 C CA . ARG A 1 217 ? 13.107 -1.339 2.313 1.00 98.12 217 ARG A CA 1
ATOM 1716 C C . ARG A 1 217 ? 13.488 -2.388 1.274 1.00 98.12 217 ARG A C 1
ATOM 1718 O O . ARG A 1 217 ? 12.719 -2.642 0.348 1.00 98.12 217 ARG A O 1
ATOM 1725 N N . MET A 1 218 ? 14.640 -3.033 1.462 1.00 97.00 218 MET A N 1
ATOM 1726 C CA . MET A 1 218 ? 15.095 -4.098 0.569 1.00 97.00 218 MET A CA 1
ATOM 1727 C C . MET A 1 218 ? 14.146 -5.303 0.589 1.00 97.00 218 MET A C 1
ATOM 1729 O O . MET A 1 218 ? 13.791 -5.822 -0.466 1.00 97.00 218 MET A O 1
ATOM 1733 N N . GLY A 1 219 ? 13.698 -5.725 1.773 1.00 96.81 219 GLY A N 1
ATOM 1734 C CA . GLY A 1 219 ? 12.773 -6.847 1.928 1.00 96.81 219 GLY A CA 1
ATOM 1735 C C . GLY A 1 219 ? 11.424 -6.604 1.248 1.00 96.81 219 GLY A C 1
ATOM 1736 O O . GLY A 1 219 ? 10.933 -7.484 0.544 1.00 96.81 219 GLY A O 1
ATOM 1737 N N . ILE A 1 220 ? 10.858 -5.401 1.393 1.00 97.69 220 ILE A N 1
ATOM 1738 C CA . ILE A 1 220 ? 9.615 -4.993 0.718 1.00 97.69 220 ILE A CA 1
ATOM 1739 C C . ILE A 1 220 ? 9.811 -5.028 -0.802 1.00 97.69 220 ILE A C 1
ATOM 1741 O O . ILE A 1 220 ? 9.012 -5.640 -1.508 1.00 97.69 220 ILE A O 1
ATOM 1745 N N . ALA A 1 221 ? 10.901 -4.438 -1.306 1.00 97.25 221 ALA A N 1
ATOM 1746 C CA . ALA A 1 221 ? 11.201 -4.423 -2.736 1.00 97.25 221 ALA A CA 1
ATOM 1747 C C . ALA A 1 221 ? 11.354 -5.841 -3.308 1.00 97.25 221 ALA A C 1
ATOM 1749 O O . ALA A 1 221 ? 10.779 -6.144 -4.351 1.00 97.25 221 ALA A O 1
ATOM 1750 N N . CYS A 1 222 ? 12.075 -6.727 -2.615 1.00 95.94 222 CYS A N 1
ATOM 1751 C CA . CYS A 1 222 ? 12.236 -8.116 -3.047 1.00 95.94 222 CYS A CA 1
ATOM 1752 C C . CYS A 1 222 ? 10.890 -8.848 -3.071 1.00 95.94 222 CYS A C 1
ATOM 1754 O O . CYS A 1 222 ? 10.550 -9.453 -4.083 1.00 95.94 222 CYS A O 1
ATOM 1756 N N . SER A 1 223 ? 10.098 -8.724 -2.001 1.00 94.62 223 SER A N 1
ATOM 1757 C CA . SER A 1 223 ? 8.799 -9.402 -1.875 1.00 94.62 223 SER A CA 1
ATOM 1758 C C . SER A 1 223 ? 7.833 -9.007 -2.996 1.00 94.62 223 SER A C 1
ATOM 1760 O O . SER A 1 223 ? 7.129 -9.850 -3.550 1.00 94.62 223 SER A O 1
ATOM 1762 N N . LEU A 1 224 ? 7.815 -7.720 -3.358 1.00 95.56 224 LEU A N 1
ATOM 1763 C CA . LEU A 1 224 ? 6.981 -7.210 -4.446 1.00 95.56 224 LEU A CA 1
ATOM 1764 C C . LEU A 1 224 ? 7.501 -7.635 -5.824 1.00 95.56 224 LEU A C 1
ATOM 1766 O O . LEU A 1 224 ? 6.708 -8.023 -6.676 1.00 95.56 224 LEU A O 1
ATOM 1770 N N . LEU A 1 225 ? 8.817 -7.591 -6.053 1.00 93.12 225 LEU A N 1
ATOM 1771 C CA . LEU A 1 225 ? 9.401 -7.913 -7.360 1.00 93.12 225 LEU A CA 1
ATOM 1772 C C . LEU A 1 225 ? 9.354 -9.416 -7.679 1.00 93.12 225 LEU A C 1
ATOM 1774 O O . LEU A 1 225 ? 9.198 -9.799 -8.837 1.00 93.12 225 LEU A O 1
ATOM 1778 N N . GLU A 1 226 ? 9.454 -10.276 -6.663 1.00 90.06 226 GLU A N 1
ATOM 1779 C CA . GLU A 1 226 ? 9.280 -11.728 -6.809 1.00 90.06 226 GLU A CA 1
ATOM 1780 C C . GLU A 1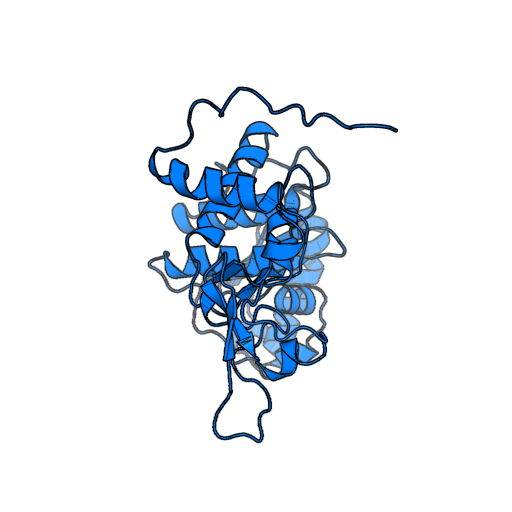 226 ? 7.857 -12.088 -7.263 1.00 90.06 226 GLU A C 1
ATOM 1782 O O . GLU A 1 226 ? 7.651 -13.066 -7.983 1.00 90.06 226 GLU A O 1
ATOM 1787 N N . ARG A 1 227 ? 6.874 -11.241 -6.940 1.00 79.50 227 ARG A N 1
ATOM 1788 C CA . ARG A 1 227 ? 5.497 -11.331 -7.430 1.00 79.50 227 ARG A CA 1
ATOM 1789 C C . ARG A 1 227 ? 5.341 -10.594 -8.756 1.00 79.50 227 ARG A C 1
ATOM 1791 O O . ARG A 1 227 ? 4.530 -9.682 -8.891 1.00 79.50 227 ARG A O 1
ATOM 1798 N N . LYS A 1 228 ? 6.085 -11.045 -9.771 1.00 77.31 228 LYS A N 1
ATOM 1799 C CA . LYS A 1 228 ? 5.955 -10.545 -11.151 1.00 77.31 228 LYS A CA 1
ATOM 1800 C C . LYS A 1 228 ? 4.497 -10.492 -11.626 1.00 77.31 228 LYS A C 1
ATOM 1802 O O . LYS A 1 228 ? 4.153 -9.618 -12.417 1.00 77.31 228 LYS A O 1
ATOM 1807 N N . GLY A 1 229 ? 3.641 -11.402 -11.148 1.00 86.75 229 GLY A N 1
ATOM 1808 C CA . GLY A 1 229 ? 2.242 -11.479 -11.562 1.00 86.75 229 GLY A CA 1
ATOM 1809 C C . GLY A 1 229 ? 2.149 -11.633 -13.079 1.00 86.75 229 GLY A C 1
ATOM 1810 O O . GLY A 1 229 ? 2.928 -12.374 -13.676 1.00 86.75 229 GLY A O 1
ATOM 1811 N N . ASN A 1 230 ? 1.250 -10.878 -13.705 1.00 89.12 230 ASN A N 1
ATOM 1812 C CA . ASN A 1 230 ? 1.139 -10.775 -15.160 1.00 89.12 230 ASN A CA 1
ATOM 1813 C C . ASN A 1 230 ? 1.885 -9.556 -15.735 1.00 89.12 230 ASN A C 1
ATOM 1815 O O . ASN A 1 230 ? 1.523 -9.051 -16.794 1.00 89.12 230 ASN A O 1
ATOM 1819 N N . ALA A 1 231 ? 2.921 -9.046 -15.053 1.00 91.19 231 ALA A N 1
ATOM 1820 C CA . ALA A 1 231 ? 3.661 -7.868 -15.511 1.00 91.19 231 ALA A CA 1
ATOM 1821 C C . ALA A 1 231 ? 4.201 -8.025 -16.939 1.00 91.19 231 ALA A C 1
ATOM 1823 O O . ALA A 1 231 ? 4.251 -7.044 -17.676 1.00 91.19 231 ALA A O 1
ATOM 1824 N N . GLU A 1 232 ? 4.611 -9.237 -17.325 1.00 90.62 232 GLU A N 1
ATOM 1825 C CA . GLU A 1 232 ? 5.186 -9.546 -18.641 1.00 90.62 232 GLU A CA 1
ATOM 1826 C C . GLU A 1 232 ? 4.182 -9.442 -19.797 1.00 90.62 232 GLU A C 1
ATOM 1828 O O . GLU A 1 232 ? 4.605 -9.193 -20.928 1.00 90.62 232 GLU A O 1
ATOM 1833 N N . ASP A 1 233 ? 2.884 -9.495 -19.490 1.00 90.31 233 ASP A N 1
ATOM 1834 C CA . ASP A 1 233 ? 1.796 -9.372 -20.463 1.00 90.31 233 ASP A CA 1
ATOM 1835 C C . ASP A 1 233 ? 1.509 -7.908 -20.829 1.00 90.31 233 ASP A C 1
ATOM 1837 O O . ASP A 1 233 ? 0.904 -7.618 -21.862 1.00 90.31 233 ASP A O 1
ATOM 1841 N N . TYR A 1 234 ? 1.947 -6.955 -19.999 1.00 91.94 234 TYR A N 1
ATOM 1842 C CA . TYR A 1 234 ? 1.750 -5.534 -20.266 1.00 91.94 234 TYR A CA 1
ATOM 1843 C C . TYR A 1 234 ? 2.729 -5.016 -21.313 1.00 91.94 234 TYR A C 1
ATOM 1845 O O . TYR A 1 234 ? 3.952 -5.170 -21.186 1.00 91.94 234 TYR A O 1
ATOM 1853 N N . CYS A 1 235 ? 2.173 -4.288 -22.285 1.00 91.50 235 CYS A N 1
ATOM 1854 C CA . CYS A 1 235 ? 2.928 -3.577 -23.304 1.00 91.50 235 CYS A CA 1
ATOM 1855 C C . CYS A 1 235 ? 3.993 -2.669 -22.671 1.00 91.50 235 CYS A C 1
ATOM 1857 O O . CYS A 1 235 ? 3.677 -1.798 -21.860 1.00 91.50 235 CYS A O 1
ATOM 1859 N N . THR A 1 236 ? 5.256 -2.811 -23.086 1.00 90.69 236 THR A N 1
ATOM 1860 C CA . THR A 1 236 ? 6.382 -2.028 -22.535 1.00 90.69 236 THR A CA 1
ATOM 1861 C C . THR A 1 236 ? 6.368 -0.539 -22.890 1.00 90.69 236 THR A C 1
ATOM 1863 O O . THR A 1 236 ? 7.294 0.176 -22.518 1.00 90.69 236 THR A O 1
ATOM 1866 N N . VAL A 1 237 ? 5.382 -0.073 -23.661 1.00 88.88 237 VAL A N 1
ATOM 1867 C CA . VAL A 1 237 ? 5.263 1.331 -24.084 1.00 88.88 237 VAL A CA 1
ATOM 1868 C C . VAL A 1 237 ? 4.105 2.027 -23.374 1.00 88.88 237 VAL A C 1
ATOM 1870 O O . VAL A 1 237 ? 4.305 3.089 -22.794 1.00 88.88 237 VAL A O 1
ATOM 1873 N N . CYS A 1 238 ? 2.904 1.443 -23.409 1.00 90.12 238 CYS A N 1
ATOM 1874 C CA . CYS A 1 238 ? 1.700 2.059 -22.843 1.00 90.12 238 CYS A CA 1
ATOM 1875 C C . CYS A 1 238 ? 1.272 1.460 -21.495 1.00 90.12 238 CYS A C 1
ATOM 1877 O O . CYS A 1 238 ? 0.377 2.004 -20.853 1.00 90.12 238 CYS A O 1
ATOM 1879 N N . SER A 1 239 ? 1.884 0.353 -21.057 1.00 91.19 239 SER A N 1
ATOM 1880 C CA . SER A 1 239 ? 1.545 -0.336 -19.804 1.00 91.19 239 SER A CA 1
ATOM 1881 C C . SER A 1 239 ? 0.087 -0.827 -19.737 1.00 91.19 239 SER A C 1
ATOM 1883 O O . SER A 1 239 ? -0.497 -0.956 -18.652 1.00 91.19 239 SER A O 1
ATOM 1885 N N . MET A 1 240 ? -0.495 -1.146 -20.900 1.00 89.75 240 MET A N 1
ATOM 1886 C CA . MET A 1 240 ? -1.830 -1.737 -21.072 1.00 89.75 240 MET A CA 1
ATOM 1887 C C . MET A 1 240 ? -1.728 -3.159 -21.640 1.00 89.75 240 MET A C 1
ATOM 1889 O O . MET A 1 240 ? -0.760 -3.480 -22.332 1.00 89.75 240 MET A O 1
ATOM 1893 N N . LEU A 1 241 ? -2.709 -4.007 -21.314 1.00 87.94 241 LEU A N 1
ATOM 1894 C CA . LEU A 1 241 ? -2.837 -5.358 -21.883 1.00 87.94 241 LEU A CA 1
ATOM 1895 C C . LEU A 1 241 ? -3.426 -5.273 -23.293 1.00 87.94 241 LEU A C 1
ATOM 1897 O O . LEU A 1 241 ? -2.830 -5.733 -24.263 1.00 87.94 241 LEU A O 1
ATOM 1901 N N . GLU A 1 242 ? -4.570 -4.607 -23.405 1.00 83.94 242 GLU A N 1
ATOM 1902 C CA . GLU A 1 242 ? -5.264 -4.378 -24.668 1.00 83.94 242 GLU A CA 1
ATOM 1903 C C . GLU A 1 242 ? -4.739 -3.104 -25.342 1.00 83.94 242 GLU A C 1
ATOM 1905 O O . GLU A 1 242 ? -4.348 -2.148 -24.661 1.00 83.94 242 GLU A O 1
ATOM 1910 N N . GLY A 1 243 ? -4.668 -3.135 -26.675 1.00 73.88 243 GLY A N 1
ATOM 1911 C CA . GLY A 1 243 ? -4.322 -1.983 -27.504 1.00 73.88 243 GLY A CA 1
ATOM 1912 C C . GLY A 1 243 ? -5.542 -1.089 -27.743 1.00 73.88 243 GLY A C 1
ATOM 1913 O O . GLY A 1 243 ? -6.132 -0.564 -26.801 1.00 73.88 243 GLY A O 1
ATOM 1914 N N . ASP A 1 244 ? -5.917 -0.915 -29.010 1.00 69.81 244 ASP A N 1
ATOM 1915 C CA . ASP A 1 244 ? -7.146 -0.221 -29.404 1.00 69.81 244 ASP A CA 1
ATOM 1916 C C . ASP A 1 244 ? -8.388 -1.079 -29.097 1.00 69.81 244 ASP A C 1
ATOM 1918 O O . ASP A 1 244 ? -8.501 -2.213 -29.570 1.00 69.81 244 ASP A O 1
ATOM 1922 N N . GLY A 1 245 ? -9.319 -0.537 -28.307 1.00 63.06 245 GLY A N 1
ATOM 1923 C CA . GLY A 1 245 ? -10.501 -1.252 -27.811 1.00 63.06 245 GLY A CA 1
ATOM 1924 C C . GLY A 1 245 ? -11.513 -1.643 -28.893 1.00 63.06 245 GLY A C 1
ATOM 1925 O O . GLY A 1 245 ? -12.359 -2.499 -28.645 1.00 63.06 245 GLY A O 1
ATOM 1926 N N . ASP A 1 246 ? -11.414 -1.061 -30.092 1.00 66.19 246 ASP A N 1
ATOM 1927 C CA . ASP A 1 246 ? -12.298 -1.372 -31.223 1.00 66.19 246 ASP A CA 1
ATOM 1928 C C . ASP A 1 246 ? -11.811 -2.566 -32.071 1.00 66.19 246 ASP A C 1
ATOM 1930 O O . ASP A 1 246 ? -12.524 -3.028 -32.969 1.00 66.19 246 ASP A O 1
ATOM 1934 N N . LYS A 1 247 ? -10.611 -3.105 -31.806 1.00 65.81 247 LYS A N 1
ATOM 1935 C CA . LYS A 1 247 ? -10.041 -4.215 -32.584 1.00 65.81 247 LYS A CA 1
ATOM 1936 C C . LYS A 1 247 ? -10.217 -5.552 -31.880 1.00 65.81 247 LYS A C 1
ATOM 1938 O O . LYS A 1 247 ? -9.834 -5.738 -30.732 1.00 65.81 247 LYS A O 1
ATOM 1943 N N . SER A 1 248 ? -10.707 -6.542 -32.626 1.00 64.19 248 SER A N 1
ATOM 1944 C CA . SER A 1 248 ? -10.873 -7.916 -32.131 1.00 64.19 248 SER A CA 1
ATOM 1945 C C . SER A 1 248 ? -9.551 -8.657 -31.900 1.00 64.19 248 SER A C 1
ATOM 1947 O O . SER A 1 248 ? -9.559 -9.722 -31.291 1.00 64.19 248 SER A O 1
ATOM 1949 N N . MET A 1 249 ? -8.435 -8.145 -32.431 1.00 70.75 249 MET A N 1
ATOM 1950 C CA . MET A 1 249 ? -7.096 -8.724 -32.302 1.00 70.75 249 MET A CA 1
ATOM 1951 C C . MET A 1 249 ? -6.065 -7.611 -32.126 1.00 70.75 249 MET A C 1
ATOM 1953 O O . MET A 1 249 ? -6.088 -6.618 -32.851 1.00 70.75 249 MET A O 1
ATOM 1957 N N . THR A 1 250 ? -5.153 -7.800 -31.174 1.00 79.94 250 THR A N 1
ATOM 1958 C CA . THR A 1 250 ? -4.053 -6.873 -30.894 1.00 79.94 250 THR A CA 1
ATOM 1959 C C . THR A 1 250 ? -2.742 -7.470 -31.405 1.00 79.94 250 THR A C 1
ATOM 1961 O O . THR A 1 250 ? -2.300 -8.509 -30.918 1.00 79.94 250 THR A O 1
ATOM 1964 N N . GLU A 1 251 ? -2.111 -6.822 -32.384 1.00 85.69 251 GLU A N 1
ATOM 1965 C CA . GLU A 1 251 ? -0.787 -7.220 -32.873 1.00 85.69 251 GLU A CA 1
ATOM 1966 C C . GLU A 1 251 ? 0.310 -6.771 -31.895 1.00 85.69 251 GLU A C 1
ATOM 1968 O O . GLU A 1 251 ? 0.330 -5.623 -31.440 1.00 85.69 251 GLU A O 1
ATOM 1973 N N . MET A 1 252 ? 1.243 -7.674 -31.582 1.00 88.75 252 MET A N 1
ATOM 1974 C CA . MET A 1 252 ? 2.328 -7.457 -30.620 1.00 88.75 252 MET A CA 1
ATOM 1975 C C . MET A 1 252 ? 3.688 -7.741 -31.263 1.00 88.75 252 MET A C 1
ATOM 1977 O O . MET A 1 252 ? 3.815 -8.634 -32.096 1.00 88.75 252 MET A O 1
ATOM 1981 N N . VAL A 1 253 ? 4.720 -7.023 -30.825 1.00 90.06 253 VAL A N 1
ATOM 1982 C CA . VAL A 1 253 ? 6.124 -7.258 -31.183 1.00 90.06 253 VAL A CA 1
ATOM 1983 C C . VAL A 1 253 ? 6.938 -7.552 -29.923 1.00 90.06 253 VAL A C 1
ATOM 1985 O O . VAL A 1 253 ? 6.761 -6.898 -28.891 1.00 90.06 253 VAL A O 1
ATOM 1988 N N . GLN A 1 254 ? 7.809 -8.560 -29.987 1.00 92.25 254 GLN A N 1
ATOM 1989 C CA . GLN A 1 254 ? 8.640 -8.993 -28.863 1.00 92.25 254 GLN A CA 1
ATOM 1990 C C . GLN A 1 254 ? 10.030 -8.365 -28.935 1.00 92.25 254 GLN A C 1
ATOM 1992 O O . GLN A 1 254 ? 10.639 -8.321 -29.997 1.00 92.25 254 GLN A O 1
ATOM 1997 N N . CYS A 1 255 ? 10.538 -7.882 -27.801 1.00 90.81 255 CYS A N 1
ATOM 1998 C CA . CYS A 1 255 ? 11.905 -7.382 -27.683 1.00 90.81 255 CYS A CA 1
ATOM 1999 C C . CYS A 1 255 ? 12.919 -8.533 -27.746 1.00 90.81 255 CYS A C 1
ATOM 2001 O O . CYS A 1 255 ? 12.852 -9.445 -26.922 1.00 90.81 255 CYS A O 1
ATOM 2003 N N . ASP A 1 256 ? 13.923 -8.428 -28.615 1.00 90.00 256 ASP A N 1
ATOM 2004 C CA . ASP A 1 256 ? 14.932 -9.480 -28.824 1.00 90.00 256 ASP A CA 1
ATOM 2005 C C . ASP A 1 256 ? 15.895 -9.670 -27.640 1.00 90.00 256 ASP A C 1
ATOM 2007 O O . ASP A 1 256 ? 16.592 -10.677 -27.548 1.00 90.00 256 ASP A O 1
ATOM 2011 N N . VAL A 1 257 ? 15.952 -8.704 -26.716 1.00 90.25 257 VAL A N 1
ATOM 2012 C CA . VAL A 1 257 ? 16.884 -8.729 -25.574 1.00 90.25 257 VAL A CA 1
ATOM 2013 C C . VAL A 1 257 ? 16.228 -9.252 -24.298 1.00 90.25 257 VAL A C 1
ATOM 2015 O O . VAL A 1 257 ? 16.836 -10.031 -23.569 1.00 90.25 257 VAL A O 1
ATOM 2018 N N . CYS A 1 258 ? 15.017 -8.787 -23.976 1.00 88.94 258 CYS A N 1
ATOM 2019 C CA . CYS A 1 258 ? 14.343 -9.123 -22.713 1.00 88.94 258 CYS A CA 1
ATOM 2020 C C . CYS A 1 258 ? 13.059 -9.931 -22.887 1.00 88.94 258 CYS A C 1
ATOM 2022 O O . CYS A 1 258 ? 12.392 -10.206 -21.892 1.00 88.94 258 CYS A O 1
ATOM 2024 N N . SER A 1 259 ? 12.687 -10.258 -24.127 1.00 91.19 259 SER A N 1
ATOM 2025 C CA . SER A 1 259 ? 11.513 -11.067 -24.466 1.00 91.19 259 SER A CA 1
ATOM 2026 C C . SER A 1 259 ? 10.167 -10.476 -24.014 1.00 91.19 259 SER A C 1
ATOM 2028 O O . SER A 1 259 ? 9.141 -11.151 -24.074 1.00 91.19 259 SER A O 1
ATOM 2030 N N . ARG A 1 260 ? 10.147 -9.203 -23.596 1.00 90.69 260 ARG A N 1
ATOM 2031 C CA . ARG A 1 260 ? 8.934 -8.447 -23.256 1.00 90.69 260 ARG A CA 1
ATOM 2032 C C . ARG A 1 260 ? 8.225 -7.952 -24.513 1.00 90.69 260 ARG A C 1
ATOM 2034 O O . ARG A 1 260 ? 8.877 -7.655 -25.514 1.00 90.69 260 ARG A O 1
ATOM 2041 N N . TRP A 1 261 ? 6.908 -7.807 -24.423 1.00 92.00 261 TRP A N 1
ATOM 2042 C CA . TRP A 1 261 ? 6.051 -7.465 -25.553 1.00 92.00 261 TRP A CA 1
ATOM 2043 C C . TRP A 1 261 ? 5.636 -5.994 -25.564 1.00 92.00 261 TRP A C 1
ATOM 2045 O O . TRP A 1 261 ? 5.474 -5.364 -24.520 1.00 92.00 261 TRP A O 1
ATOM 2055 N N . ALA A 1 262 ? 5.414 -5.455 -26.756 1.00 91.12 262 ALA A N 1
ATOM 2056 C CA . ALA A 1 262 ? 4.789 -4.159 -26.972 1.00 91.12 262 ALA A CA 1
ATOM 2057 C C . ALA A 1 262 ? 3.710 -4.273 -28.051 1.00 91.12 262 ALA A C 1
ATOM 2059 O O . ALA A 1 262 ? 3.865 -5.054 -28.988 1.00 91.12 262 ALA A O 1
ATOM 2060 N N . HIS A 1 263 ? 2.649 -3.469 -27.956 1.00 90.50 263 HIS A N 1
ATOM 2061 C CA . HIS A 1 263 ? 1.694 -3.319 -29.055 1.00 90.50 263 HIS A CA 1
ATOM 2062 C C . HIS A 1 263 ? 2.435 -2.823 -30.291 1.00 90.50 263 HIS A C 1
ATOM 2064 O O . HIS A 1 263 ? 3.199 -1.859 -30.206 1.00 90.50 263 HIS A O 1
ATOM 2070 N N . PHE A 1 264 ? 2.189 -3.448 -31.439 1.00 86.50 264 PHE A N 1
ATOM 2071 C CA . PHE A 1 264 ? 2.854 -3.089 -32.688 1.00 86.50 264 PHE A CA 1
ATOM 2072 C C . PHE A 1 264 ? 2.648 -1.600 -33.014 1.00 86.50 264 PHE A C 1
ATOM 2074 O O . PHE A 1 264 ? 3.606 -0.881 -33.288 1.00 86.50 264 PHE A O 1
ATOM 2081 N N . GLU A 1 265 ? 1.430 -1.090 -32.833 1.00 85.69 265 GLU A N 1
ATOM 2082 C CA . GLU A 1 265 ? 1.067 0.325 -33.016 1.00 85.69 265 GLU A CA 1
ATOM 2083 C C . GLU A 1 265 ? 1.794 1.277 -32.059 1.00 85.69 265 GLU A C 1
ATOM 2085 O O . GLU A 1 265 ? 2.189 2.376 -32.446 1.00 85.69 265 GLU A O 1
ATOM 2090 N N . CYS A 1 266 ? 2.039 0.843 -30.818 1.00 86.81 266 CYS A N 1
ATOM 2091 C CA . CYS A 1 266 ? 2.817 1.623 -29.855 1.00 86.81 266 CYS A CA 1
ATOM 2092 C C . CYS A 1 266 ? 4.290 1.756 -30.276 1.00 86.81 266 CYS A C 1
ATOM 2094 O O . CYS A 1 266 ? 4.973 2.684 -29.845 1.00 86.81 266 CYS A O 1
ATOM 2096 N N . VAL A 1 267 ? 4.786 0.839 -31.112 1.00 83.94 267 VAL A N 1
ATOM 2097 C CA . VAL A 1 267 ? 6.156 0.845 -31.644 1.00 83.94 267 VAL A CA 1
ATOM 2098 C C . VAL A 1 267 ? 6.242 1.534 -33.010 1.00 83.94 267 VAL A C 1
ATOM 2100 O O . VAL A 1 267 ? 7.270 2.142 -33.304 1.00 83.94 267 VAL A O 1
ATOM 2103 N N . GLN A 1 268 ? 5.175 1.517 -33.820 1.00 70.19 268 GLN A N 1
ATOM 2104 C CA . GLN A 1 268 ? 5.132 2.065 -35.190 1.00 70.19 268 GLN A CA 1
ATOM 2105 C C . GLN A 1 268 ? 5.446 3.569 -35.307 1.00 70.19 268 GLN A C 1
ATOM 2107 O O . GLN A 1 268 ? 5.802 4.041 -36.387 1.00 70.19 268 GLN A O 1
ATOM 2112 N N . TYR A 1 269 ? 5.393 4.330 -34.211 1.00 54.78 269 TYR A N 1
ATOM 2113 C CA . TYR A 1 269 ? 5.865 5.721 -34.180 1.00 54.78 269 TYR A CA 1
ATOM 2114 C C . TYR A 1 269 ? 7.400 5.858 -34.114 1.00 54.78 269 TYR A C 1
ATOM 2116 O O . TYR A 1 269 ? 7.927 6.962 -34.266 1.00 54.78 269 TYR A O 1
ATOM 2124 N N . SER A 1 270 ? 8.133 4.754 -33.945 1.00 51.34 270 SER A N 1
ATOM 2125 C CA . SER A 1 270 ? 9.585 4.684 -34.121 1.00 51.34 270 SER A CA 1
ATOM 2126 C C . SER A 1 270 ? 9.893 4.115 -35.510 1.00 51.34 270 SER A C 1
ATOM 2128 O O . SER A 1 270 ? 9.565 2.974 -35.819 1.00 51.34 270 SER A O 1
ATOM 2130 N N . LYS A 1 271 ? 10.472 4.930 -36.397 1.00 49.56 271 LYS A N 1
ATOM 2131 C CA . LYS A 1 271 ? 10.781 4.594 -37.802 1.00 49.56 271 LYS A CA 1
ATOM 2132 C C . LYS A 1 271 ? 11.912 3.560 -37.966 1.00 49.56 271 LYS A C 1
ATOM 2134 O O . LYS A 1 271 ? 12.806 3.766 -38.776 1.00 49.56 271 LYS A O 1
ATOM 2139 N N . GLU A 1 272 ? 11.893 2.459 -37.225 1.00 50.66 272 GLU A N 1
ATOM 2140 C CA . GLU A 1 272 ? 12.866 1.370 -37.348 1.00 50.66 272 GLU A CA 1
ATOM 2141 C C . GLU A 1 272 ? 12.206 0.020 -37.039 1.00 50.66 272 GLU A C 1
ATOM 2143 O O . GLU A 1 272 ? 12.551 -0.651 -36.072 1.00 50.66 272 GLU A O 1
ATOM 2148 N N . ILE A 1 273 ? 11.293 -0.441 -37.899 1.00 53.81 273 ILE A N 1
ATOM 2149 C CA . ILE A 1 273 ? 11.083 -1.893 -38.020 1.00 53.81 273 ILE A CA 1
ATOM 2150 C C . ILE A 1 273 ? 12.205 -2.409 -38.927 1.00 53.81 273 ILE A C 1
ATOM 2152 O O . ILE A 1 273 ? 12.020 -2.712 -40.103 1.00 53.81 273 ILE A O 1
ATOM 2156 N N . SER A 1 274 ? 13.421 -2.398 -38.381 1.00 55.34 274 SER A N 1
ATOM 2157 C CA . SER A 1 274 ? 14.462 -3.319 -38.827 1.00 55.34 274 SER A CA 1
ATOM 2158 C C . SER A 1 274 ? 14.090 -4.723 -38.333 1.00 55.34 274 SER A C 1
ATOM 2160 O O . SER A 1 274 ? 13.204 -4.861 -37.492 1.00 55.34 274 SER A O 1
ATOM 2162 N N . ALA A 1 275 ? 14.745 -5.772 -38.830 1.00 63.81 275 ALA A N 1
ATOM 2163 C CA . ALA A 1 275 ? 14.443 -7.158 -38.452 1.00 63.81 275 ALA A CA 1
ATOM 2164 C C . ALA A 1 275 ? 14.508 -7.449 -36.932 1.00 63.81 275 ALA A C 1
ATOM 2166 O O . ALA A 1 275 ? 14.012 -8.490 -36.518 1.00 63.81 275 ALA A O 1
ATOM 2167 N N . ASN A 1 276 ? 15.076 -6.537 -36.128 1.00 77.94 276 ASN A N 1
ATOM 2168 C CA . ASN A 1 276 ? 15.249 -6.679 -34.686 1.00 77.94 276 ASN A CA 1
ATOM 2169 C C . ASN A 1 276 ? 14.587 -5.508 -33.925 1.00 77.94 276 ASN A C 1
ATOM 2171 O O . ASN A 1 276 ? 14.896 -4.341 -34.194 1.00 77.94 276 ASN A O 1
ATOM 2175 N N . TYR A 1 277 ? 13.721 -5.801 -32.949 1.00 85.75 277 TYR A N 1
ATOM 2176 C CA . TYR A 1 277 ? 13.092 -4.822 -32.054 1.00 85.75 277 TYR A CA 1
ATOM 2177 C C . TYR A 1 277 ? 13.738 -4.854 -30.665 1.00 85.75 277 TYR A C 1
ATOM 2179 O O . TYR A 1 277 ? 13.794 -5.880 -29.990 1.00 85.75 277 TYR A O 1
ATOM 2187 N N . HIS A 1 278 ? 14.160 -3.686 -30.175 1.00 89.38 278 HIS A N 1
ATOM 2188 C CA . HIS A 1 278 ? 14.630 -3.510 -28.803 1.00 89.38 278 HIS A CA 1
ATOM 2189 C C . HIS A 1 278 ? 13.736 -2.515 -28.059 1.00 89.38 278 HIS A C 1
ATOM 2191 O O . HIS A 1 278 ? 13.617 -1.354 -28.455 1.00 89.38 278 HIS A O 1
ATOM 2197 N N . CYS A 1 279 ? 13.141 -2.942 -26.942 1.00 87.94 279 CYS A N 1
ATOM 2198 C CA . CYS A 1 279 ? 12.334 -2.050 -26.113 1.00 87.94 279 CYS A CA 1
ATOM 2199 C C . CYS A 1 279 ? 13.182 -0.914 -25.515 1.00 87.94 279 CYS A C 1
ATOM 2201 O O . CYS A 1 279 ? 14.404 -1.024 -25.367 1.00 87.94 279 CYS A O 1
ATOM 2203 N N . ARG A 1 280 ? 12.526 0.180 -25.105 1.00 86.31 280 ARG A N 1
ATOM 2204 C CA . ARG A 1 280 ? 13.193 1.372 -24.552 1.00 86.31 280 ARG A CA 1
ATOM 2205 C C . ARG A 1 280 ? 14.159 1.031 -23.415 1.00 86.31 280 ARG A C 1
ATOM 2207 O O . ARG A 1 280 ? 15.284 1.527 -23.414 1.00 86.31 280 ARG A O 1
ATOM 2214 N N . LYS A 1 281 ? 13.753 0.157 -22.487 1.00 87.81 281 LYS A N 1
ATOM 2215 C CA . LYS A 1 281 ? 14.594 -0.296 -21.368 1.00 87.81 281 LYS A CA 1
ATOM 2216 C C . LYS A 1 281 ? 15.890 -0.947 -21.853 1.00 87.81 281 LYS A C 1
ATOM 2218 O O . LYS A 1 281 ? 16.956 -0.594 -21.357 1.00 87.81 281 LYS A O 1
ATOM 2223 N N . CYS A 1 282 ? 15.811 -1.845 -22.834 1.00 88.19 282 CYS A N 1
ATOM 2224 C CA . CYS A 1 282 ? 16.970 -2.539 -23.400 1.00 88.19 282 CYS A CA 1
ATOM 2225 C C . CYS A 1 282 ? 17.842 -1.639 -24.274 1.00 88.19 282 CYS A C 1
ATOM 2227 O O . CYS A 1 282 ? 19.036 -1.879 -24.363 1.00 88.19 282 CYS A O 1
ATOM 2229 N N . THR A 1 283 ? 17.282 -0.602 -24.893 1.00 86.88 283 THR A N 1
ATOM 2230 C CA . THR A 1 283 ? 18.053 0.377 -25.674 1.00 86.88 283 THR A CA 1
ATOM 2231 C C . THR A 1 283 ? 18.820 1.350 -24.780 1.00 86.88 283 THR A C 1
ATOM 2233 O O . THR A 1 283 ? 19.950 1.714 -25.089 1.00 86.88 283 THR A O 1
ATOM 2236 N N . VAL A 1 284 ? 18.221 1.765 -23.661 1.00 84.38 284 VAL A N 1
ATOM 2237 C CA . VAL A 1 284 ? 18.787 2.774 -22.752 1.00 84.38 284 VAL A CA 1
ATOM 2238 C C . VAL A 1 284 ? 19.793 2.185 -21.751 1.00 84.38 284 VAL A C 1
ATOM 2240 O O . VAL A 1 284 ? 20.658 2.919 -21.272 1.00 84.38 284 VAL A O 1
ATOM 2243 N N . ASN A 1 285 ? 19.691 0.887 -21.449 1.00 80.56 285 ASN A N 1
ATOM 2244 C CA . ASN A 1 285 ? 20.549 0.165 -20.500 1.00 80.56 285 ASN A CA 1
ATOM 2245 C C . ASN A 1 285 ? 21.477 -0.860 -21.190 1.00 80.56 285 ASN A C 1
ATOM 2247 O O . ASN A 1 285 ? 21.721 -1.927 -20.623 1.00 80.56 285 ASN A O 1
ATOM 2251 N N . LYS A 1 286 ? 21.930 -0.570 -22.419 1.00 68.25 286 LYS A N 1
ATOM 2252 C CA . LYS A 1 286 ? 23.000 -1.335 -23.085 1.00 68.25 286 LYS A CA 1
ATOM 2253 C C . LYS A 1 286 ? 24.352 -1.107 -22.423 1.00 68.25 286 LYS A C 1
ATOM 2255 O O . LYS A 1 286 ? 24.588 0.037 -21.972 1.00 68.25 286 LYS A O 1
#